Protein AF-A0A966PZ84-F1 (afdb_monomer)

Sequence (331 aa):
MKTFKQFLEERNKVIKKTTDEKVGNDPKGVLHELLVGRHLRGGKHMVRHNDDANRTPKQAHDDNRAKVTPEQYNEINRRAKSAAEDIKKRLGKKQIKDVHWTSKPGDIKKSTGIEASQQQDASDIVIHHGGGRHTGVSLKVSDKSKKVPISNPGLEETTYGAGKHLEAHRKSIHKEFPKIKTMSVAERKDWHRNTTTHNKNKIKDMNNTVLDKMARHLHSALKGKTQKELIDHIRKHVLKAFPTPAQEAGVGNHMRHSTTGTNGKYSHSSIDPSQHYEHILANPEKIRVHVDKAGQGVAFSHNGRVFARHRMKFNSQSDPLSSVKGSGSDT

Nearest PDB structures (foldseek):
  8ke4-assembly1_A-2  TM=3.006E-01  e=2.757E-01  Methanosarcina mazei
  3vqy-assembly1_A-2  TM=2.671E-01  e=1.415E-01  Methanosarcina mazei
  8ris-assembly1_A  TM=2.913E-01  e=4.545E-01  Methanosarcina mazei
  3vqv-assembly1_A  TM=2.888E-01  e=7.922E-01  Methanosarcina mazei
  2zce-assembly1_A-2  TM=2.795E-01  e=1.543E+00  Methanosarcina mazei

Mean predicted aligned error: 7.33 Å

Radius of gyration: 22.15 Å; Cα contacts (8 Å, |Δi|>4): 556; chains: 1; bounding box: 65×56×54 Å

Secondary structure (DSSP, 8-state):
---HHHHHHHHHHHHHHHHHHHS-HHHHHHHHHHHHHHHHTTTPPP-S---TT---HHHHHHHHHHTS-HHHHHHHHHHHHHHHHHHHHHHTT----EEEE--STTHHHHHHSS---TTT---SEEEE-GGG-EEEEEEEEESS-S----B---HHHHHTTTHHHHHHHHHHHHHH-GGGSS--HHHHHHHHHHS-HHHHHHHHHHHHHHHHHHHHHHHHHHHTS-HHHHHHHIIIIII--S--HHHHTTSEEEEEEEEEEETTEEEEEEE-HHHHTHHHHT-GGGEEEEE-TTSSEEEEEETTEEEEEEEEEES-SS-TTPPEEEEEEE-

pLDDT: mean 88.09, std 14.27, range [27.38, 98.5]

Solvent-accessible surface area (backbone atoms only — not comparable to full-atom values): 17771 Å² total; per-residue (Å²): 134,81,51,72,67,56,49,50,54,50,51,50,52,48,50,53,52,51,53,61,68,69,42,62,72,59,48,61,50,54,43,30,55,49,37,22,42,10,46,65,53,77,71,41,67,37,85,44,59,52,47,97,85,67,32,45,48,54,54,50,41,54,56,35,51,74,68,46,55,75,68,56,48,54,52,44,46,55,50,14,42,55,49,28,52,54,51,48,59,73,56,53,88,63,56,76,75,48,45,34,49,27,81,51,86,53,36,50,23,76,69,73,74,45,82,46,50,59,89,56,43,63,31,47,31,38,37,32,34,74,92,82,29,38,37,34,32,24,76,42,79,30,66,83,47,90,66,57,74,68,29,70,31,58,50,70,88,71,30,78,65,31,61,60,51,54,53,52,46,46,53,50,47,36,71,77,42,58,84,52,69,83,48,52,73,67,52,34,28,50,48,55,72,72,48,55,70,67,57,49,49,51,52,51,52,55,51,51,53,45,35,28,53,34,13,52,45,33,39,54,56,52,69,74,43,55,63,69,57,41,49,48,47,42,25,68,42,21,59,53,39,52,67,28,60,45,40,74,69,70,48,31,46,59,32,43,38,36,41,27,44,55,94,90,54,70,49,78,48,74,42,40,44,48,58,70,52,43,90,54,67,75,44,52,90,48,50,47,80,41,66,30,96,83,34,33,12,31,30,34,23,48,81,88,41,69,51,36,33,42,33,53,43,60,78,36,93,50,31,91,74,46,57,65,34,34,32,4,21,58,111

Foldseek 3Di:
DDDPVRVVVVVVVVVVVVLVVVDPCVLLVLLLLQLLQCLLVVNDTAQDDAAPVRHGSVRSNVVSVVSDDPVSSVFSNLLSNVLSVVVPVVCPPFDFPHKHAQRDQCSCCVQLVFHFGCLLAVARMWTDTPPSAIEGEAEAEEAADPKTFPAWDACPVQLVPLVVLLVVLLVVLCVVPVVCPPDDQVRLLVCLVPDDPVVLVVLVVSQLVSLLSSAVSSQVVLVPDDLVVVLVSCCRGAQVQAHHRCVVVVRYFYKYWYWYHTDSPIDIDIDRSNPPCCVQSVCSVQWDWDQPPSSQWIFIDGVNHTFKIKGKDFPDSSRSSGDIIITHITD

Structure (mmCIF, N/CA/C/O backbone):
data_AF-A0A966PZ84-F1
#
_entry.id   AF-A0A966PZ84-F1
#
loop_
_atom_site.group_PDB
_atom_site.id
_atom_site.type_symbol
_atom_site.label_atom_id
_atom_site.label_alt_id
_atom_site.label_comp_id
_atom_site.label_asym_id
_atom_site.label_entity_id
_atom_site.label_seq_id
_atom_site.pdbx_PDB_ins_code
_atom_site.Cartn_x
_atom_site.Cartn_y
_atom_site.Cartn_z
_atom_site.occupancy
_atom_site.B_iso_or_equiv
_atom_site.auth_seq_id
_atom_site.auth_comp_id
_atom_site.auth_asym_id
_atom_site.auth_atom_id
_atom_site.pdbx_PDB_model_num
ATOM 1 N N . MET A 1 1 ? 39.242 -23.306 -7.069 1.00 46.75 1 MET A N 1
ATOM 2 C CA . MET A 1 1 ? 38.115 -24.219 -7.377 1.00 46.75 1 MET A CA 1
ATOM 3 C C . MET A 1 1 ? 37.134 -24.181 -6.212 1.00 46.75 1 MET A C 1
ATOM 5 O O . MET A 1 1 ? 37.586 -24.275 -5.080 1.00 46.75 1 MET A O 1
ATOM 9 N N . LYS A 1 2 ? 35.832 -23.982 -6.455 1.00 50.59 2 LYS A N 1
ATOM 10 C CA . LYS A 1 2 ? 34.811 -24.057 -5.390 1.00 50.59 2 LYS A CA 1
ATOM 11 C C . LYS A 1 2 ? 34.592 -25.521 -5.007 1.00 50.59 2 LYS A C 1
ATOM 13 O O . LYS A 1 2 ? 34.613 -26.379 -5.887 1.00 50.59 2 LYS A O 1
ATOM 18 N N . THR A 1 3 ? 34.373 -25.812 -3.727 1.00 73.56 3 THR A N 1
ATOM 19 C CA . THR A 1 3 ? 34.034 -27.180 -3.306 1.00 73.56 3 THR A CA 1
ATOM 20 C C . THR A 1 3 ? 32.614 -27.536 -3.747 1.00 73.56 3 THR A C 1
ATOM 22 O O . THR A 1 3 ? 31.761 -26.660 -3.900 1.00 73.56 3 THR A O 1
ATOM 25 N N . PHE A 1 4 ? 32.322 -28.826 -3.922 1.00 52.28 4 PHE A N 1
ATOM 26 C CA . PHE A 1 4 ? 30.985 -29.296 -4.307 1.00 52.28 4 PHE A CA 1
ATOM 27 C C . PHE A 1 4 ? 29.887 -28.812 -3.338 1.00 52.28 4 PHE A C 1
ATOM 29 O O . PHE A 1 4 ? 28.802 -28.420 -3.761 1.00 52.28 4 PHE A O 1
ATOM 36 N N . LYS A 1 5 ? 30.196 -28.720 -2.036 1.00 59.09 5 LYS A N 1
ATOM 37 C CA . LYS A 1 5 ? 29.289 -28.169 -1.017 1.00 59.09 5 LYS A CA 1
ATOM 38 C C . LYS A 1 5 ? 29.032 -26.668 -1.208 1.00 59.09 5 LYS A C 1
ATOM 40 O O . LYS A 1 5 ? 27.883 -26.239 -1.157 1.00 59.09 5 LYS A O 1
ATOM 45 N N . GLN A 1 6 ? 30.073 -25.887 -1.508 1.00 58.38 6 GLN A N 1
ATOM 46 C CA . GLN A 1 6 ? 29.937 -24.460 -1.832 1.00 58.38 6 GLN A CA 1
ATOM 47 C C . GLN A 1 6 ? 29.139 -24.245 -3.124 1.00 58.38 6 GLN A C 1
ATOM 49 O O . GLN A 1 6 ? 28.308 -23.342 -3.185 1.00 58.38 6 GLN A O 1
ATOM 54 N N . PHE A 1 7 ? 29.333 -25.105 -4.127 1.00 64.06 7 PHE A N 1
ATOM 55 C CA . PHE A 1 7 ? 28.551 -25.088 -5.362 1.00 64.06 7 PHE A CA 1
ATOM 56 C C . PHE A 1 7 ? 27.063 -25.364 -5.101 1.00 64.06 7 PHE A C 1
ATOM 58 O O . PHE A 1 7 ? 26.209 -24.653 -5.625 1.00 64.06 7 PHE A O 1
ATOM 65 N N . LEU A 1 8 ? 26.732 -26.337 -4.246 1.00 49.59 8 LEU A N 1
ATOM 66 C CA . LEU A 1 8 ? 25.346 -26.633 -3.869 1.00 49.59 8 LEU A CA 1
ATOM 67 C C . LEU A 1 8 ? 24.698 -25.502 -3.058 1.00 49.59 8 LEU A C 1
ATOM 69 O O . LEU A 1 8 ? 23.547 -25.152 -3.317 1.00 49.59 8 LEU A O 1
ATOM 73 N N . GLU A 1 9 ? 25.416 -24.894 -2.113 1.00 59.88 9 GLU A N 1
ATOM 74 C CA . GLU A 1 9 ? 24.911 -23.751 -1.339 1.00 59.88 9 GLU A CA 1
ATOM 75 C C . GLU A 1 9 ? 24.666 -22.520 -2.215 1.00 59.88 9 GLU A C 1
ATOM 77 O O . GLU A 1 9 ? 23.658 -21.825 -2.060 1.00 59.88 9 GLU A O 1
ATOM 82 N N . GLU A 1 10 ? 25.561 -22.259 -3.163 1.00 56.84 10 GLU A N 1
ATOM 83 C CA . GLU A 1 10 ? 25.434 -21.161 -4.110 1.00 56.84 10 GLU A CA 1
ATOM 84 C C . GLU A 1 10 ? 24.310 -21.429 -5.115 1.00 56.84 10 GLU A C 1
ATOM 86 O O . GLU A 1 10 ? 23.476 -20.552 -5.332 1.00 56.84 10 GLU A O 1
ATOM 91 N N . ARG A 1 11 ? 24.187 -22.663 -5.626 1.00 41.56 11 ARG A N 1
ATOM 92 C CA . ARG A 1 11 ? 23.062 -23.089 -6.470 1.00 41.56 11 ARG A CA 1
ATOM 93 C C . ARG A 1 11 ? 21.735 -22.951 -5.732 1.00 41.56 11 ARG A C 1
ATOM 95 O O . ARG A 1 11 ? 20.786 -22.429 -6.302 1.00 41.56 11 ARG A O 1
ATOM 102 N N . ASN A 1 12 ? 21.665 -23.333 -4.459 1.00 43.78 12 ASN A N 1
ATOM 103 C CA . ASN A 1 12 ? 20.455 -23.192 -3.648 1.00 43.78 12 ASN A CA 1
ATOM 104 C C . ASN A 1 12 ? 20.134 -21.723 -3.336 1.00 43.78 12 ASN A C 1
ATOM 106 O O . ASN A 1 12 ? 18.965 -21.341 -3.363 1.00 43.78 12 ASN A O 1
ATOM 110 N N . LYS A 1 13 ? 21.140 -20.868 -3.105 1.00 41.25 13 LYS A N 1
ATOM 111 C CA . LYS A 1 13 ? 20.950 -19.409 -2.986 1.00 41.25 13 LYS A CA 1
ATOM 112 C C . LYS A 1 13 ? 20.464 -18.790 -4.293 1.00 41.25 13 LYS A C 1
ATOM 114 O O . LYS A 1 13 ? 19.570 -17.949 -4.251 1.00 41.25 13 LYS A O 1
ATOM 119 N N . VAL A 1 14 ? 21.018 -19.208 -5.431 1.00 38.47 14 VAL A N 1
ATOM 120 C CA . VAL A 1 14 ? 20.598 -18.760 -6.762 1.00 38.47 14 VAL A CA 1
ATOM 121 C C . VAL A 1 14 ? 19.176 -19.229 -7.038 1.00 38.47 14 VAL A C 1
ATOM 123 O O . VAL A 1 14 ? 18.342 -18.386 -7.330 1.00 38.47 14 VAL A O 1
ATOM 126 N N . ILE A 1 15 ? 18.846 -20.509 -6.842 1.00 35.00 15 ILE A N 1
ATOM 127 C CA . ILE A 1 15 ? 17.482 -21.041 -7.000 1.00 35.00 15 ILE A CA 1
ATOM 128 C C . ILE A 1 15 ? 16.507 -20.266 -6.113 1.00 35.00 15 ILE A C 1
ATOM 130 O O . ILE A 1 15 ? 15.535 -19.738 -6.639 1.00 35.00 15 ILE A O 1
ATOM 134 N N . LYS A 1 16 ? 16.816 -20.089 -4.819 1.00 33.88 16 LYS A N 1
ATOM 135 C CA . LYS A 1 16 ? 15.984 -19.337 -3.865 1.00 33.88 16 LYS A CA 1
ATOM 136 C C . LYS A 1 16 ? 15.756 -17.890 -4.312 1.00 33.88 16 LYS A C 1
ATOM 138 O O . LYS A 1 16 ? 14.615 -17.436 -4.337 1.00 33.88 16 LYS A O 1
ATOM 143 N N . LYS A 1 17 ? 16.815 -17.201 -4.753 1.00 31.95 17 LYS A N 1
ATOM 144 C CA . LYS A 1 17 ? 16.753 -15.838 -5.307 1.00 31.95 17 LYS A CA 1
ATOM 145 C C . LYS A 1 17 ? 15.941 -15.782 -6.608 1.00 31.95 17 LYS A C 1
ATOM 147 O O . LYS A 1 17 ? 15.146 -14.870 -6.783 1.00 31.95 17 LYS A O 1
ATOM 152 N N . THR A 1 18 ? 16.070 -16.789 -7.471 1.00 29.22 18 THR A N 1
ATOM 153 C CA . THR A 1 18 ? 15.356 -16.877 -8.757 1.00 29.22 18 THR A CA 1
ATOM 154 C C . THR A 1 18 ? 13.868 -17.189 -8.561 1.00 29.22 18 THR A C 1
ATOM 156 O O . THR A 1 18 ? 13.031 -16.662 -9.289 1.00 29.22 18 THR A O 1
ATOM 159 N N . THR A 1 19 ? 13.505 -18.005 -7.563 1.00 31.64 19 THR A N 1
ATOM 160 C CA . THR A 1 19 ? 12.105 -18.279 -7.192 1.00 31.64 19 THR A CA 1
ATOM 161 C C . THR A 1 19 ? 11.453 -17.111 -6.455 1.00 31.64 19 THR A C 1
ATOM 163 O O . THR A 1 19 ? 10.289 -16.818 -6.713 1.00 31.64 19 THR A O 1
ATOM 166 N N . ASP A 1 20 ? 12.190 -16.401 -5.593 1.00 34.94 20 ASP A N 1
ATOM 167 C CA . ASP A 1 20 ? 11.689 -15.191 -4.924 1.00 34.94 20 ASP A CA 1
ATOM 168 C C . ASP A 1 20 ? 11.541 -13.999 -5.892 1.00 34.94 20 ASP A C 1
ATOM 170 O O . ASP A 1 20 ? 10.705 -13.133 -5.652 1.00 34.94 20 ASP A O 1
ATOM 174 N N . GLU A 1 21 ? 12.307 -13.956 -6.992 1.00 33.31 21 GLU A N 1
ATOM 175 C CA . GLU A 1 21 ? 12.180 -12.942 -8.055 1.00 33.31 21 GLU A CA 1
ATOM 176 C C . GLU A 1 21 ? 11.109 -13.289 -9.112 1.00 33.31 21 GLU A C 1
ATOM 178 O O . GLU A 1 21 ? 10.549 -12.376 -9.723 1.00 33.31 21 GLU A O 1
ATOM 183 N N . LYS A 1 22 ? 10.799 -14.580 -9.336 1.00 27.38 22 LYS A N 1
ATOM 184 C CA . LYS A 1 22 ? 9.771 -15.025 -10.305 1.00 27.38 22 LYS A CA 1
ATOM 185 C C . LYS A 1 22 ? 8.338 -14.943 -9.774 1.00 27.38 22 LYS A C 1
ATOM 187 O O . LYS A 1 22 ? 7.418 -14.780 -10.571 1.00 27.38 22 LYS A O 1
ATOM 192 N N . VAL A 1 23 ? 8.135 -15.031 -8.461 1.00 34.44 23 VAL A N 1
ATOM 193 C CA . VAL A 1 23 ? 6.815 -14.869 -7.839 1.00 34.44 23 VAL A CA 1
ATOM 194 C C . VAL A 1 23 ? 6.724 -13.436 -7.334 1.00 34.44 23 VAL A C 1
ATOM 196 O O . VAL A 1 23 ? 7.396 -13.070 -6.372 1.00 34.44 23 VAL A O 1
ATOM 199 N N . GLY A 1 24 ? 5.916 -12.601 -7.991 1.00 38.34 24 GLY A N 1
ATOM 200 C CA . GLY A 1 24 ? 5.642 -11.250 -7.497 1.00 38.34 24 GLY A CA 1
ATOM 201 C C . GLY A 1 24 ? 5.136 -11.269 -6.046 1.00 38.34 24 GLY A C 1
ATOM 202 O O . GLY A 1 24 ? 4.691 -12.292 -5.536 1.00 38.34 24 GLY A O 1
ATOM 203 N N . ASN A 1 25 ? 5.156 -10.126 -5.358 1.00 57.09 25 ASN A N 1
ATOM 204 C CA . ASN A 1 25 ? 4.602 -10.025 -3.995 1.00 57.09 25 ASN A CA 1
ATOM 205 C C . ASN A 1 25 ? 3.092 -10.335 -3.918 1.00 57.09 25 ASN A 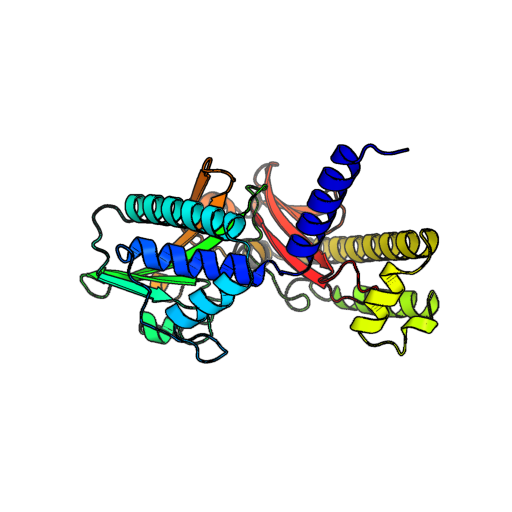C 1
ATOM 207 O O . ASN A 1 25 ? 2.558 -10.507 -2.826 1.00 57.09 25 ASN A O 1
ATOM 211 N N . ASP A 1 26 ? 2.430 -10.407 -5.067 1.00 71.56 26 ASP A N 1
ATOM 212 C CA . ASP A 1 26 ? 0.986 -10.497 -5.227 1.00 71.56 26 ASP A CA 1
ATOM 213 C C . ASP A 1 26 ? 0.400 -11.840 -4.719 1.00 71.56 26 ASP A C 1
ATOM 215 O O . ASP A 1 26 ? -0.376 -11.805 -3.762 1.00 71.56 26 ASP A O 1
ATOM 219 N N . PRO A 1 27 ? 0.880 -13.034 -5.144 1.00 81.62 27 PRO A N 1
ATOM 220 C CA . PRO A 1 27 ? 0.459 -14.306 -4.539 1.00 81.62 27 PRO A CA 1
ATOM 221 C C . PRO A 1 27 ? 0.681 -14.417 -3.027 1.00 81.62 27 PRO A C 1
ATOM 223 O O . PRO A 1 27 ? -0.133 -15.010 -2.320 1.00 81.62 27 PRO A O 1
ATOM 226 N N . LYS A 1 28 ? 1.783 -13.855 -2.506 1.00 88.19 28 LYS A N 1
ATOM 227 C CA . LYS A 1 28 ? 2.094 -13.896 -1.065 1.00 88.19 28 LYS A CA 1
ATOM 228 C C . LYS A 1 28 ? 1.126 -13.018 -0.259 1.00 88.19 28 LYS A C 1
ATOM 230 O O . LYS A 1 28 ? 0.730 -13.418 0.835 1.00 88.19 28 LYS A O 1
ATOM 235 N N . GLY A 1 29 ? 0.752 -11.852 -0.796 1.00 88.50 29 GLY A N 1
ATOM 236 C CA . GLY A 1 29 ? -0.236 -10.945 -0.202 1.00 88.50 29 GLY A CA 1
ATOM 237 C C . GLY A 1 29 ? -1.631 -11.566 -0.159 1.00 88.50 29 GLY A C 1
ATOM 238 O O . GLY A 1 29 ? -2.187 -11.726 0.925 1.00 88.50 29 GLY A O 1
ATOM 239 N N . VAL A 1 30 ? -2.119 -12.048 -1.306 1.00 92.62 30 VAL A N 1
ATOM 240 C CA . VAL A 1 30 ? -3.434 -12.705 -1.414 1.00 92.62 30 VAL A CA 1
ATOM 241 C C . VAL A 1 30 ? -3.528 -13.934 -0.504 1.00 92.62 30 VAL A C 1
ATOM 243 O O . VAL A 1 30 ? -4.516 -14.112 0.209 1.00 92.62 30 VAL A O 1
ATOM 246 N N . LEU A 1 31 ? -2.483 -14.774 -0.446 1.00 95.81 31 LEU A N 1
ATOM 247 C CA . LEU A 1 31 ? -2.456 -15.899 0.498 1.00 95.81 31 LEU A CA 1
ATOM 248 C C . LEU A 1 31 ? -2.574 -15.439 1.950 1.00 95.81 31 LEU A C 1
ATOM 250 O O . LEU A 1 31 ? -3.269 -16.087 2.731 1.00 95.81 31 LEU A O 1
ATOM 254 N N . HIS A 1 32 ? -1.901 -14.350 2.325 1.00 96.00 32 HIS A N 1
ATOM 255 C CA . HIS A 1 32 ? -1.980 -13.822 3.682 1.00 96.00 32 HIS A CA 1
ATOM 256 C C . HIS A 1 32 ? -3.414 -13.406 4.033 1.00 96.00 32 HIS A C 1
ATOM 258 O O . HIS A 1 32 ? -3.914 -13.827 5.074 1.00 96.00 32 HIS A O 1
ATOM 264 N N . GLU A 1 33 ? -4.099 -12.672 3.155 1.00 96.44 33 GLU A N 1
ATOM 265 C CA . GLU A 1 33 ? -5.503 -12.268 3.337 1.00 96.44 33 GLU A CA 1
ATOM 266 C C . GLU A 1 33 ? -6.434 -13.474 3.504 1.00 96.44 33 GLU A C 1
ATOM 268 O O . GLU A 1 33 ? -7.174 -13.580 4.489 1.00 96.44 33 GLU A O 1
ATOM 273 N N . LEU A 1 34 ? -6.338 -14.436 2.581 1.00 97.88 34 LEU A N 1
ATOM 274 C CA . LEU A 1 34 ? -7.164 -15.643 2.576 1.00 97.88 34 LEU A CA 1
ATOM 275 C C . LEU A 1 34 ? -6.943 -16.495 3.831 1.00 97.88 34 LEU A C 1
ATOM 277 O O . LEU A 1 34 ? -7.899 -17.026 4.404 1.00 97.88 34 LEU A O 1
ATOM 281 N N . LEU A 1 35 ? -5.692 -16.618 4.282 1.00 98.44 35 LEU A N 1
ATOM 282 C CA . LEU A 1 35 ? -5.339 -17.379 5.478 1.00 98.44 35 LEU A CA 1
ATOM 283 C C . LEU A 1 35 ? -5.746 -16.653 6.765 1.00 98.44 35 LEU A C 1
ATOM 285 O O . LEU A 1 35 ? -6.215 -17.316 7.689 1.00 98.44 35 LEU A O 1
ATOM 289 N N . VAL A 1 36 ? -5.638 -15.320 6.834 1.00 98.50 36 VAL A N 1
ATOM 290 C CA . VAL A 1 36 ? -6.154 -14.544 7.977 1.00 98.50 36 VAL A CA 1
ATOM 291 C C . VAL A 1 36 ? -7.658 -14.770 8.100 1.00 98.50 36 VAL A C 1
ATOM 293 O O . VAL A 1 36 ? -8.126 -15.183 9.162 1.00 98.50 36 VAL A O 1
ATOM 296 N N . GLY A 1 37 ? -8.407 -14.607 7.004 1.00 98.12 37 GLY A N 1
ATOM 297 C CA . GLY A 1 37 ? -9.843 -14.885 6.982 1.00 98.12 37 GLY A CA 1
ATOM 298 C C . GLY A 1 37 ? -10.173 -16.325 7.390 1.00 98.12 37 GLY A C 1
ATOM 299 O O . GLY A 1 37 ? -11.063 -16.552 8.210 1.00 98.12 37 GLY A O 1
ATOM 300 N N . ARG A 1 38 ? -9.398 -17.309 6.911 1.00 98.19 38 ARG A N 1
ATOM 301 C CA . ARG A 1 38 ? -9.543 -18.723 7.297 1.00 98.19 38 ARG A CA 1
ATOM 302 C C . ARG A 1 38 ? -9.353 -18.950 8.801 1.00 98.19 38 ARG A C 1
ATOM 304 O O . ARG A 1 38 ? -10.151 -19.658 9.415 1.00 98.19 38 ARG A O 1
ATOM 311 N N . HIS A 1 39 ? -8.332 -18.354 9.415 1.00 98.38 39 HIS A N 1
ATOM 312 C CA . HIS A 1 39 ? -8.077 -18.472 10.861 1.00 98.38 39 HIS A CA 1
ATOM 313 C C . HIS A 1 39 ? -9.118 -17.728 11.707 1.00 98.38 39 HIS A C 1
ATOM 315 O O . HIS A 1 39 ? -9.504 -18.194 12.787 1.00 98.38 39 HIS A O 1
ATOM 321 N N . LEU A 1 40 ? -9.636 -16.602 11.210 1.00 97.69 40 LEU A N 1
ATOM 322 C CA . LEU A 1 40 ? -10.764 -15.901 11.826 1.00 97.69 40 LEU A CA 1
ATOM 323 C C . LEU A 1 40 ? -12.039 -16.761 11.815 1.00 97.69 40 LEU A C 1
ATOM 325 O O . LEU A 1 40 ? -12.750 -16.780 12.818 1.00 97.69 40 LEU A O 1
ATOM 329 N N . ARG A 1 41 ? -12.254 -17.563 10.762 1.00 96.06 41 ARG A N 1
ATOM 330 C CA . ARG A 1 41 ? -13.360 -18.535 10.622 1.00 96.06 41 ARG A CA 1
ATOM 331 C C . ARG A 1 41 ? -13.055 -19.938 11.172 1.00 96.06 41 ARG A C 1
ATOM 333 O O . ARG A 1 41 ? -13.613 -20.930 10.702 1.00 96.06 41 ARG A O 1
ATOM 340 N N . GLY A 1 42 ? -12.146 -20.056 12.140 1.00 94.94 42 GLY A N 1
ATOM 341 C CA . GLY A 1 42 ? -11.879 -21.334 12.816 1.00 94.94 42 GLY A CA 1
ATOM 342 C C . GLY A 1 42 ? -11.315 -22.427 11.899 1.00 94.94 42 GLY A C 1
ATOM 343 O O . GLY A 1 42 ? -11.616 -23.601 12.078 1.00 94.94 42 GLY A O 1
ATOM 344 N N . GLY A 1 43 ? -10.533 -22.048 10.886 1.00 95.88 43 GLY A N 1
ATOM 345 C CA . GLY A 1 43 ? -9.882 -22.973 9.956 1.00 95.88 43 GLY A CA 1
ATOM 346 C C . GLY A 1 43 ? -10.659 -23.236 8.662 1.00 95.88 43 GLY A C 1
ATOM 347 O O . GLY A 1 43 ? -10.120 -23.897 7.769 1.00 95.88 43 GLY A O 1
ATOM 348 N N . LYS A 1 44 ? -11.874 -22.693 8.511 1.00 96.75 44 LYS A N 1
ATOM 349 C CA . LYS A 1 44 ? -12.699 -22.819 7.296 1.00 96.75 44 LYS A CA 1
ATOM 350 C C . LYS A 1 44 ? -12.441 -21.661 6.327 1.00 96.75 44 LYS A C 1
ATOM 352 O O . LYS A 1 44 ? -12.383 -20.511 6.745 1.00 96.75 44 LYS A O 1
ATOM 357 N N . HIS A 1 45 ? -12.321 -21.935 5.028 1.00 96.19 45 HIS A N 1
ATOM 358 C CA . HIS A 1 45 ? -12.180 -20.875 4.015 1.00 96.19 45 HIS A CA 1
ATOM 359 C C . HIS A 1 45 ? -13.400 -19.965 3.991 1.00 96.19 45 HIS A C 1
ATOM 361 O O . HIS A 1 45 ? -14.510 -20.464 4.132 1.00 96.19 45 HIS A O 1
ATOM 367 N N . MET A 1 46 ? -13.205 -18.659 3.786 1.00 96.81 46 MET A N 1
ATOM 368 C CA . MET A 1 46 ? -14.294 -17.721 3.482 1.00 96.81 46 MET A CA 1
ATOM 369 C C . MET A 1 46 ? -15.111 -18.228 2.285 1.00 96.81 46 MET A C 1
ATOM 371 O O . MET A 1 46 ? -14.565 -18.873 1.390 1.00 96.81 46 MET A O 1
ATOM 375 N N . VAL A 1 47 ? -16.419 -17.972 2.293 1.00 93.19 47 VAL A N 1
ATOM 376 C CA . VAL A 1 47 ? -17.346 -18.483 1.263 1.00 93.19 47 VAL A CA 1
ATOM 377 C C . VAL A 1 47 ? -17.847 -17.398 0.319 1.00 93.19 47 VAL A C 1
ATOM 379 O O . VAL A 1 47 ? -18.370 -17.714 -0.745 1.00 93.19 47 VAL A O 1
ATOM 382 N N . ARG A 1 48 ? -17.718 -16.126 0.710 1.00 92.62 48 ARG A N 1
ATOM 383 C CA . ARG A 1 48 ? -18.217 -14.996 -0.067 1.00 92.62 48 ARG A CA 1
ATOM 384 C C . ARG A 1 48 ? -17.117 -14.300 -0.848 1.00 92.62 48 ARG A C 1
ATOM 386 O O . ARG A 1 48 ? -15.999 -14.136 -0.362 1.00 92.62 48 ARG A O 1
ATOM 393 N N . HIS A 1 49 ? -17.598 -13.874 -2.011 1.00 92.88 49 HIS A N 1
ATOM 394 C CA . HIS A 1 49 ? -16.994 -13.143 -3.113 1.00 92.88 49 HIS A CA 1
ATOM 395 C C . HIS A 1 49 ? -15.889 -13.896 -3.836 1.00 92.88 49 HIS A C 1
ATOM 397 O O . HIS A 1 49 ? -14.994 -14.489 -3.240 1.00 92.88 49 HIS A O 1
ATOM 403 N N . ASN A 1 50 ? -16.011 -13.889 -5.158 1.00 89.25 50 ASN A N 1
ATOM 404 C CA . ASN A 1 50 ? -15.009 -14.437 -6.050 1.00 89.25 50 ASN A CA 1
ATOM 405 C C . ASN A 1 50 ? -14.028 -13.334 -6.438 1.00 89.25 50 ASN A C 1
ATOM 407 O O . ASN A 1 50 ? -14.436 -12.175 -6.549 1.00 89.25 50 ASN A O 1
ATOM 411 N N . ASP A 1 51 ? -12.791 -13.702 -6.750 1.00 84.94 51 ASP A N 1
ATOM 412 C CA . ASP A 1 51 ? -11.812 -12.757 -7.288 1.00 84.94 51 ASP A CA 1
ATOM 413 C C . ASP A 1 51 ? -12.153 -12.289 -8.717 1.00 84.94 51 ASP A C 1
ATOM 415 O O . ASP A 1 51 ? -13.223 -12.590 -9.269 1.00 84.94 51 ASP A O 1
ATOM 419 N N . ASP A 1 52 ? -11.252 -11.515 -9.323 1.00 79.38 52 ASP A N 1
ATOM 420 C CA . ASP A 1 52 ? -11.401 -11.001 -10.691 1.00 79.38 52 ASP A CA 1
ATOM 421 C C . ASP A 1 52 ? -11.402 -12.105 -11.757 1.00 79.38 52 ASP A C 1
ATOM 423 O O . ASP A 1 52 ? -12.016 -11.947 -12.809 1.00 79.38 52 ASP A O 1
ATOM 427 N N . ALA A 1 53 ? -10.791 -13.258 -11.471 1.00 84.75 53 ALA A N 1
ATOM 428 C CA . ALA A 1 53 ? -10.830 -14.445 -12.325 1.00 84.75 53 ALA A CA 1
ATOM 429 C C . ALA A 1 53 ? -12.037 -15.353 -12.014 1.00 84.75 53 ALA A C 1
ATOM 431 O O . ALA A 1 53 ? -12.075 -16.511 -12.432 1.00 84.75 53 ALA A O 1
ATOM 432 N N . ASN A 1 54 ? -13.021 -14.837 -11.268 1.00 88.62 54 ASN A N 1
ATOM 433 C CA . ASN A 1 54 ? -14.224 -15.539 -10.833 1.00 88.62 54 ASN A CA 1
ATOM 434 C C . ASN A 1 54 ? -13.954 -16.812 -10.003 1.00 88.62 54 ASN A C 1
ATOM 436 O O . ASN A 1 54 ? -14.779 -17.726 -9.962 1.00 88.62 54 ASN A O 1
ATOM 440 N N . ARG A 1 55 ? -12.818 -16.876 -9.303 1.00 91.75 55 ARG A N 1
ATOM 441 C CA . ARG A 1 55 ? -12.469 -17.989 -8.414 1.00 91.75 55 ARG A CA 1
ATOM 442 C C . ARG A 1 55 ? -13.006 -17.735 -7.018 1.00 91.75 55 ARG A C 1
ATOM 444 O O . ARG A 1 55 ? -12.859 -16.642 -6.476 1.00 91.75 55 ARG A O 1
ATOM 451 N N . THR A 1 56 ? -13.561 -18.771 -6.401 1.00 96.00 56 THR A N 1
ATOM 452 C CA . THR A 1 56 ? -13.920 -18.749 -4.976 1.00 96.00 56 THR A CA 1
ATOM 453 C C . THR A 1 56 ? -12.685 -18.500 -4.098 1.00 96.00 56 THR A C 1
ATOM 455 O O . THR A 1 56 ? -11.567 -18.825 -4.516 1.00 96.00 56 THR A O 1
ATOM 458 N N . PRO A 1 57 ? -12.840 -18.042 -2.839 1.00 96.19 57 PRO A N 1
ATOM 459 C CA . PRO A 1 57 ? -11.701 -17.842 -1.936 1.00 96.19 57 PRO A CA 1
ATOM 460 C C . PRO A 1 57 ? -10.848 -19.106 -1.734 1.00 96.19 57 PRO A C 1
ATOM 462 O O . PRO A 1 57 ? -9.634 -19.024 -1.550 1.00 96.19 57 PRO A O 1
ATOM 465 N N . LYS A 1 58 ? -11.459 -20.300 -1.798 1.00 97.38 58 LYS A N 1
ATOM 466 C CA . LYS A 1 58 ? -10.725 -21.573 -1.748 1.00 97.38 58 LYS A CA 1
ATOM 467 C C . LYS A 1 58 ? -9.915 -21.815 -3.025 1.00 97.38 58 LYS A C 1
ATOM 469 O O . LYS A 1 58 ? -8.743 -22.158 -2.935 1.00 97.38 58 LYS A O 1
ATOM 474 N N . GLN A 1 59 ? -10.509 -21.616 -4.200 1.00 96.81 59 GLN A N 1
ATOM 475 C CA . GLN A 1 59 ? -9.798 -21.777 -5.474 1.00 96.81 59 GLN A CA 1
ATOM 476 C C . GLN A 1 59 ? -8.650 -20.769 -5.613 1.00 96.81 59 GLN A C 1
ATOM 478 O O . GLN A 1 59 ? -7.556 -21.150 -6.019 1.00 96.81 59 GLN A O 1
ATOM 483 N N . ALA A 1 60 ? -8.865 -19.508 -5.222 1.00 95.25 60 ALA A N 1
ATOM 484 C CA . ALA A 1 60 ? -7.819 -18.489 -5.207 1.00 95.25 60 ALA A CA 1
ATOM 485 C C . ALA A 1 60 ? -6.686 -18.853 -4.231 1.00 95.25 60 ALA A C 1
ATOM 487 O O . ALA A 1 60 ? -5.510 -18.663 -4.544 1.00 95.25 60 ALA A O 1
ATOM 488 N N . HIS A 1 61 ? -7.018 -19.422 -3.069 1.00 97.25 61 HIS A N 1
ATOM 489 C CA . HIS A 1 61 ? -6.021 -19.942 -2.137 1.00 97.25 61 HIS A CA 1
ATOM 490 C C . HIS A 1 61 ? -5.197 -21.071 -2.767 1.00 97.25 61 HIS A C 1
ATOM 492 O O . HIS A 1 61 ? -3.970 -21.022 -2.723 1.00 97.25 61 HIS A O 1
ATOM 498 N N . ASP A 1 62 ? -5.856 -22.069 -3.354 1.00 97.00 62 ASP A N 1
ATOM 499 C CA . ASP A 1 62 ? -5.196 -23.255 -3.904 1.00 97.00 62 ASP A CA 1
ATOM 500 C C . ASP A 1 62 ? -4.297 -22.894 -5.103 1.00 97.00 62 ASP A C 1
ATOM 502 O O . ASP A 1 62 ? -3.154 -23.350 -5.179 1.00 97.00 62 ASP A O 1
ATOM 506 N N . ASP A 1 63 ? -4.750 -21.985 -5.973 1.00 94.31 63 ASP A N 1
ATOM 507 C CA . ASP A 1 63 ? -3.954 -21.452 -7.087 1.00 94.31 63 ASP A CA 1
ATOM 508 C C . ASP A 1 63 ? -2.711 -20.691 -6.603 1.00 94.31 63 ASP A C 1
ATOM 510 O O . ASP A 1 63 ? -1.598 -20.928 -7.074 1.00 94.31 63 ASP A O 1
ATOM 514 N N . ASN A 1 64 ? -2.856 -19.794 -5.622 1.00 94.00 64 ASN A N 1
ATOM 515 C CA . ASN A 1 64 ? -1.701 -19.059 -5.105 1.00 94.00 64 ASN A CA 1
ATOM 516 C C . ASN A 1 64 ? -0.765 -19.950 -4.276 1.00 94.00 64 ASN A C 1
ATOM 518 O O . ASN A 1 64 ? 0.450 -19.739 -4.291 1.00 94.00 64 ASN A O 1
ATOM 522 N N . ARG A 1 65 ? -1.290 -20.984 -3.604 1.00 94.56 65 ARG A N 1
ATOM 523 C CA . ARG A 1 65 ? -0.495 -21.995 -2.895 1.00 94.56 65 ARG A CA 1
ATOM 524 C C . ARG A 1 65 ? 0.450 -22.730 -3.841 1.00 94.56 65 ARG A C 1
ATOM 526 O O . ARG A 1 65 ? 1.596 -22.963 -3.459 1.00 94.56 65 ARG A O 1
ATOM 533 N N . ALA A 1 66 ? -0.014 -23.072 -5.043 1.00 93.88 66 ALA A N 1
ATOM 534 C CA . ALA A 1 66 ? 0.783 -23.765 -6.055 1.00 93.88 66 ALA A CA 1
ATOM 535 C C . ALA A 1 66 ? 1.961 -22.919 -6.578 1.00 93.88 66 ALA A C 1
ATOM 537 O O . ALA A 1 66 ? 2.937 -23.461 -7.090 1.00 93.88 66 ALA A O 1
ATOM 538 N N . LYS A 1 67 ? 1.899 -21.591 -6.415 1.00 92.31 67 LYS A N 1
ATOM 539 C CA . LYS A 1 67 ? 2.930 -20.644 -6.871 1.00 92.31 67 LYS A CA 1
ATOM 540 C C . LYS A 1 67 ? 4.033 -20.389 -5.844 1.00 92.31 67 LYS A C 1
ATOM 542 O O . LYS A 1 67 ? 4.958 -19.642 -6.143 1.00 92.31 67 LYS A O 1
ATOM 547 N N . VAL A 1 68 ? 3.947 -20.952 -4.639 1.00 90.25 68 VAL A N 1
ATOM 548 C CA . VAL A 1 68 ? 4.922 -20.729 -3.557 1.00 90.25 68 VAL A CA 1
ATOM 549 C C . VAL A 1 68 ? 5.467 -22.049 -3.021 1.00 90.25 68 VAL A C 1
ATOM 551 O O . VAL A 1 68 ? 4.780 -23.071 -3.021 1.00 90.25 68 VAL A O 1
ATOM 554 N N . THR A 1 69 ? 6.698 -22.038 -2.507 1.00 92.88 69 THR A N 1
ATOM 555 C CA . THR A 1 69 ? 7.295 -23.246 -1.920 1.00 92.88 69 THR A CA 1
ATOM 556 C C . THR A 1 69 ? 6.561 -23.666 -0.637 1.00 92.88 69 THR A C 1
ATOM 558 O O . THR A 1 69 ? 5.859 -22.858 -0.009 1.00 92.88 69 THR A O 1
ATOM 561 N N . PRO A 1 70 ? 6.691 -24.930 -0.197 1.00 94.56 70 PRO A N 1
ATOM 562 C CA . PRO A 1 70 ? 6.148 -25.372 1.083 1.00 94.56 70 PRO A CA 1
ATOM 563 C C . PRO A 1 70 ? 6.577 -24.513 2.275 1.00 94.56 70 PRO A C 1
ATOM 565 O O . PRO A 1 70 ? 5.741 -24.138 3.097 1.00 94.56 70 PRO A O 1
ATOM 568 N N . GLU A 1 71 ? 7.846 -24.125 2.323 1.00 92.88 71 GLU A N 1
ATOM 569 C CA . GLU A 1 71 ? 8.428 -23.314 3.392 1.00 92.88 71 GLU A CA 1
ATOM 570 C C . GLU A 1 71 ? 7.849 -21.898 3.387 1.00 92.88 71 GLU A C 1
ATOM 572 O O . GLU A 1 71 ? 7.479 -21.379 4.442 1.00 92.88 71 GLU A O 1
ATOM 577 N N . GLN A 1 72 ? 7.719 -21.287 2.202 1.00 92.06 72 GLN A N 1
ATOM 578 C CA . GLN A 1 72 ? 7.109 -19.964 2.049 1.00 92.06 72 GLN A CA 1
ATOM 579 C C . GLN A 1 72 ? 5.661 -19.968 2.541 1.00 92.06 72 GLN A C 1
ATOM 581 O O . GLN A 1 72 ? 5.271 -19.093 3.310 1.00 92.06 72 GLN A O 1
ATOM 586 N N . TYR A 1 73 ? 4.868 -20.966 2.150 1.00 95.56 73 TYR A N 1
ATOM 587 C CA . TYR A 1 73 ? 3.489 -21.073 2.619 1.00 95.56 73 TYR A CA 1
ATOM 588 C C . TYR A 1 73 ? 3.397 -21.297 4.125 1.00 95.56 73 TYR A C 1
ATOM 590 O O . TYR A 1 73 ? 2.584 -20.651 4.779 1.00 95.56 73 TYR A O 1
ATOM 598 N N . ASN A 1 74 ? 4.231 -22.170 4.695 1.00 95.94 74 ASN A N 1
ATOM 599 C CA . ASN A 1 74 ? 4.240 -22.407 6.138 1.00 95.94 74 ASN A CA 1
ATOM 600 C C . ASN A 1 74 ? 4.564 -21.123 6.914 1.00 95.94 74 ASN A C 1
ATOM 602 O O . ASN A 1 74 ? 3.952 -20.849 7.947 1.00 95.94 74 ASN A O 1
ATOM 606 N N . GLU A 1 75 ? 5.481 -20.300 6.404 1.00 94.12 75 GLU A N 1
ATOM 607 C CA . GLU A 1 75 ? 5.766 -18.978 6.962 1.00 94.12 75 GLU A CA 1
ATOM 608 C C . GLU A 1 75 ? 4.570 -18.021 6.845 1.00 94.12 75 GLU A C 1
ATOM 610 O O . GLU A 1 75 ? 4.179 -17.411 7.842 1.00 94.12 75 GLU A O 1
ATOM 615 N N . ILE A 1 76 ? 3.944 -17.925 5.667 1.00 95.25 76 ILE A N 1
ATOM 616 C CA . ILE A 1 76 ? 2.762 -17.074 5.446 1.00 95.25 76 ILE A CA 1
ATOM 617 C C . ILE A 1 76 ? 1.606 -17.508 6.355 1.00 95.25 76 ILE A C 1
ATOM 619 O O . ILE A 1 76 ? 0.952 -16.664 6.965 1.00 95.25 76 ILE A O 1
ATOM 623 N N . ASN A 1 77 ? 1.380 -18.815 6.494 1.00 97.50 77 ASN A N 1
ATOM 624 C CA . ASN A 1 77 ? 0.321 -19.385 7.316 1.00 97.50 77 ASN A CA 1
ATOM 625 C C . ASN A 1 77 ? 0.540 -19.123 8.811 1.00 97.50 77 ASN A C 1
ATOM 627 O O . ASN A 1 77 ? -0.389 -18.690 9.493 1.00 97.50 77 ASN A O 1
ATOM 631 N N . ARG A 1 78 ? 1.765 -19.310 9.326 1.00 97.19 78 ARG A N 1
ATOM 632 C CA . ARG A 1 78 ? 2.100 -18.952 10.718 1.00 97.19 78 ARG A CA 1
ATOM 633 C C . ARG A 1 78 ? 1.865 -17.468 10.983 1.00 97.19 78 ARG A C 1
ATOM 635 O O . ARG A 1 78 ? 1.263 -17.114 11.995 1.00 97.19 78 ARG A O 1
ATOM 642 N N . ARG A 1 79 ? 2.279 -16.607 10.052 1.00 96.75 79 ARG A N 1
ATOM 643 C CA . ARG A 1 79 ? 2.053 -15.162 10.147 1.00 96.75 79 ARG A CA 1
ATOM 644 C C . ARG A 1 79 ? 0.573 -14.799 10.125 1.00 96.75 79 ARG A C 1
ATOM 646 O O . ARG A 1 79 ? 0.137 -13.993 10.939 1.00 96.75 79 ARG A O 1
ATOM 653 N N . ALA A 1 80 ? -0.191 -15.388 9.210 1.00 98.00 80 ALA A N 1
ATOM 654 C CA . ALA A 1 80 ? -1.629 -15.174 9.095 1.00 98.00 80 ALA A CA 1
ATOM 655 C C . ALA A 1 80 ? -2.375 -15.625 10.357 1.00 98.00 80 ALA A C 1
ATOM 657 O O . ALA A 1 80 ? -3.273 -14.925 10.819 1.00 98.00 80 ALA A O 1
ATOM 658 N N . LYS A 1 81 ? -1.962 -16.747 10.960 1.00 98.31 81 LYS A N 1
ATOM 659 C CA . LYS A 1 81 ? -2.491 -17.209 12.248 1.00 98.31 81 LYS A CA 1
ATOM 660 C C . LYS A 1 81 ? -2.234 -16.184 13.357 1.00 98.31 81 LYS A C 1
ATOM 662 O O . LYS A 1 81 ? -3.182 -15.761 14.009 1.00 98.31 81 LYS A O 1
ATOM 667 N N . SER A 1 82 ? -0.989 -15.726 13.499 1.00 97.88 82 SER A N 1
ATOM 668 C CA . SER A 1 82 ? -0.608 -14.696 14.481 1.00 97.88 82 SER A CA 1
ATOM 669 C C . SER A 1 82 ? -1.398 -13.396 14.289 1.00 97.88 82 SER A C 1
ATOM 671 O O . SER A 1 82 ? -1.889 -12.811 15.249 1.00 97.88 82 SER A O 1
ATOM 673 N N . ALA A 1 83 ? -1.570 -12.954 13.038 1.00 98.06 83 ALA A N 1
ATOM 674 C CA . ALA A 1 83 ? -2.362 -11.771 12.715 1.00 98.06 83 ALA A CA 1
ATOM 675 C C . ALA A 1 83 ? -3.842 -11.950 13.092 1.00 98.06 83 ALA A C 1
ATOM 677 O O . ALA A 1 83 ? -4.420 -11.075 13.730 1.00 98.06 83 ALA A O 1
ATOM 678 N N . ALA A 1 84 ? -4.447 -13.095 12.758 1.00 98.31 84 ALA A N 1
ATOM 679 C CA . ALA A 1 84 ? -5.831 -13.399 13.114 1.00 98.31 84 ALA A CA 1
ATOM 680 C C . ALA A 1 84 ? -6.051 -13.454 14.637 1.00 98.31 84 ALA A C 1
ATOM 682 O O . ALA A 1 84 ? -7.094 -13.011 15.118 1.00 98.31 84 ALA A O 1
ATOM 683 N N . GLU A 1 85 ? -5.087 -13.971 15.402 1.00 97.62 85 GLU A N 1
ATOM 684 C CA . GLU A 1 85 ? -5.124 -13.984 16.871 1.00 97.62 85 GLU A CA 1
ATOM 685 C C . GLU A 1 85 ? -5.068 -12.563 17.457 1.00 97.62 85 GLU A C 1
ATOM 687 O O . GLU A 1 85 ? -5.894 -12.224 18.309 1.00 97.62 85 GLU A O 1
ATOM 692 N N . ASP A 1 86 ? -4.173 -11.703 16.958 1.00 97.94 86 ASP A N 1
ATOM 693 C CA . ASP A 1 86 ? -4.103 -10.295 17.378 1.00 97.94 86 ASP A CA 1
ATOM 694 C C . ASP A 1 86 ? -5.378 -9.516 17.005 1.00 97.94 86 ASP A C 1
ATOM 696 O O . ASP A 1 86 ? -5.921 -8.781 17.833 1.00 97.94 86 ASP A O 1
ATOM 700 N N . ILE A 1 87 ? -5.927 -9.738 15.804 1.00 97.94 87 ILE A N 1
ATOM 701 C CA . ILE A 1 87 ? -7.209 -9.153 15.380 1.00 97.94 87 ILE A CA 1
ATOM 702 C C . ILE A 1 87 ? -8.336 -9.593 16.321 1.00 97.94 87 ILE A C 1
ATOM 704 O O . ILE A 1 87 ? -9.070 -8.742 16.823 1.00 97.94 87 ILE A O 1
ATOM 708 N N . LYS A 1 88 ? -8.462 -10.895 16.626 1.00 96.31 88 LYS A N 1
ATOM 709 C CA . LYS A 1 88 ? -9.470 -11.399 17.581 1.00 96.31 88 LYS A CA 1
ATOM 710 C C . LYS A 1 88 ? -9.333 -10.730 18.945 1.00 96.31 88 LYS A C 1
ATOM 712 O O . LYS A 1 88 ? -10.333 -10.272 19.493 1.00 96.31 88 LYS A O 1
ATOM 717 N N . LYS A 1 89 ? -8.106 -10.613 19.465 1.00 95.94 89 LYS A N 1
ATOM 718 C CA . LYS A 1 89 ? -7.841 -9.940 20.743 1.00 95.94 89 LYS A CA 1
ATOM 719 C C . LYS A 1 89 ? -8.335 -8.490 20.731 1.00 95.94 89 LYS A C 1
ATOM 721 O O . LYS A 1 89 ? -8.952 -8.051 21.697 1.00 95.94 89 LYS A O 1
ATOM 726 N N . ARG A 1 90 ? -8.114 -7.761 19.633 1.00 94.25 90 ARG A N 1
ATOM 727 C CA . ARG A 1 90 ? -8.544 -6.359 19.465 1.00 94.25 90 ARG A CA 1
ATOM 728 C C . ARG A 1 90 ? -10.047 -6.193 19.281 1.00 94.25 90 ARG A C 1
ATOM 730 O O . ARG A 1 90 ? -10.605 -5.194 19.721 1.00 94.25 90 ARG A O 1
ATOM 737 N N . LEU A 1 91 ? -10.708 -7.164 18.659 1.00 92.56 91 LEU A N 1
ATOM 738 C CA . LEU A 1 91 ? -12.170 -7.202 18.578 1.00 92.56 91 LEU A CA 1
ATOM 739 C C . LEU A 1 91 ? -12.820 -7.454 19.951 1.00 92.56 91 LEU A C 1
ATOM 741 O O . LEU A 1 91 ? -14.006 -7.163 20.131 1.00 92.56 91 LEU A O 1
ATOM 745 N N . GLY A 1 92 ? -12.053 -7.956 20.923 1.00 89.75 92 GLY A N 1
ATOM 746 C CA . GLY A 1 92 ? -12.504 -8.201 22.286 1.00 89.75 92 GLY A CA 1
ATOM 747 C C . GLY A 1 92 ? -13.585 -9.278 22.333 1.00 89.75 92 GLY A C 1
ATOM 748 O O . GLY A 1 92 ? -13.446 -10.345 21.742 1.00 89.75 92 GLY A O 1
ATOM 749 N N . LYS A 1 93 ? -14.692 -8.995 23.029 1.00 83.69 93 LYS A N 1
ATOM 750 C CA . LYS A 1 93 ? -15.816 -9.935 23.194 1.00 83.69 93 LYS A CA 1
ATOM 751 C C . LYS A 1 93 ? -16.750 -10.018 21.975 1.00 83.69 93 LYS A C 1
ATOM 753 O O . LYS A 1 93 ? -17.740 -10.745 22.022 1.00 83.69 93 LYS A O 1
ATOM 758 N N . LYS A 1 94 ? -16.491 -9.270 20.892 1.00 84.94 94 LYS A N 1
ATOM 759 C CA . LYS A 1 94 ? -17.352 -9.284 19.698 1.00 84.94 94 LYS A CA 1
ATOM 760 C C . LYS A 1 94 ? -17.311 -10.664 19.042 1.00 84.94 94 LYS A C 1
ATOM 762 O O . LYS A 1 94 ? -16.270 -11.097 18.553 1.00 84.94 94 LYS A O 1
ATOM 767 N N . GLN A 1 95 ? -18.461 -11.332 18.974 1.00 87.81 95 GLN A N 1
ATOM 768 C CA . GLN A 1 95 ? -18.569 -12.604 18.267 1.00 87.81 95 GLN A CA 1
ATOM 769 C C . GLN A 1 95 ? -18.353 -12.390 16.764 1.00 87.81 95 GLN A C 1
ATOM 771 O O . GLN A 1 95 ? -18.994 -11.534 16.151 1.00 87.81 95 GLN A O 1
ATOM 776 N N . ILE A 1 96 ? -17.463 -13.184 16.171 1.00 94.25 96 ILE A N 1
ATOM 777 C CA . ILE A 1 96 ? -17.297 -13.273 14.719 1.00 94.25 96 ILE A CA 1
ATOM 778 C C . ILE A 1 96 ? -18.367 -14.235 14.197 1.00 94.25 96 ILE A C 1
ATOM 780 O O . ILE A 1 96 ? -18.358 -15.414 14.550 1.00 94.25 96 ILE A O 1
ATOM 784 N N . LYS A 1 97 ? -19.306 -13.725 13.398 1.00 94.38 97 LYS A N 1
ATOM 785 C CA . LYS A 1 97 ? -20.356 -14.518 12.741 1.00 94.38 97 LYS A CA 1
ATOM 786 C C . LYS A 1 97 ? -19.892 -15.040 11.390 1.00 94.38 97 LYS A C 1
ATOM 788 O O . LYS A 1 97 ? -20.079 -16.215 11.094 1.00 94.38 97 LYS A O 1
ATOM 793 N N . ASP A 1 98 ? -19.267 -14.174 10.601 1.00 95.94 98 ASP A N 1
ATOM 794 C CA . ASP A 1 98 ? -18.690 -14.542 9.315 1.00 95.94 98 ASP A CA 1
ATOM 795 C C . ASP A 1 98 ? -17.517 -13.624 8.953 1.00 95.94 98 ASP A C 1
ATOM 797 O O . ASP A 1 98 ? -17.275 -12.611 9.614 1.00 95.94 98 ASP A O 1
ATOM 801 N N . VAL A 1 99 ? -16.779 -13.991 7.909 1.00 97.56 99 VAL A N 1
ATOM 802 C CA . VAL A 1 99 ? -15.731 -13.161 7.312 1.00 97.56 99 VAL A CA 1
ATOM 803 C C . VAL A 1 99 ? -15.840 -13.262 5.797 1.00 97.56 99 VAL A C 1
ATOM 805 O O . VAL A 1 99 ? -15.882 -14.367 5.247 1.00 97.56 99 VAL A O 1
ATOM 808 N N . HIS A 1 100 ? -15.880 -12.114 5.133 1.00 96.94 100 HIS A N 1
ATOM 809 C CA . HIS A 1 100 ? -15.895 -12.002 3.680 1.00 96.94 100 HIS A CA 1
ATOM 810 C C . HIS A 1 100 ? -14.539 -11.507 3.178 1.00 96.94 100 HIS A C 1
ATOM 812 O O . HIS A 1 100 ? -13.911 -10.667 3.823 1.00 96.94 100 HIS A O 1
ATOM 818 N N . TRP A 1 101 ? -14.108 -12.014 2.023 1.00 96.19 101 TRP A N 1
ATOM 819 C CA . TRP A 1 101 ? -12.941 -11.501 1.311 1.00 96.19 101 TRP A CA 1
ATOM 820 C C . TRP A 1 101 ? -13.389 -10.395 0.361 1.00 96.19 101 TRP A C 1
ATOM 822 O O . TRP A 1 101 ? -14.358 -10.591 -0.366 1.00 96.19 101 TRP A O 1
ATOM 832 N N . THR A 1 102 ? -12.734 -9.239 0.375 1.00 91.56 102 THR A N 1
ATOM 833 C CA . THR A 1 102 ? -13.167 -8.057 -0.386 1.00 91.56 102 THR A CA 1
ATOM 834 C C . THR A 1 102 ? -12.109 -7.633 -1.394 1.00 91.56 102 THR A C 1
ATOM 836 O O . THR A 1 102 ? -11.568 -6.533 -1.352 1.00 91.56 102 THR A O 1
ATOM 839 N N . SER A 1 103 ? -11.820 -8.553 -2.313 1.00 77.44 103 SER A N 1
ATOM 840 C CA . SER A 1 103 ? -10.729 -8.448 -3.287 1.00 77.44 103 SER A CA 1
ATOM 841 C C . SER A 1 103 ? -10.963 -7.442 -4.414 1.00 77.44 103 SER A C 1
ATOM 843 O O . SER A 1 103 ? -9.993 -6.902 -4.945 1.00 77.44 103 SER A O 1
ATOM 845 N N . LYS A 1 104 ? -12.223 -7.159 -4.781 1.00 82.62 104 LYS A N 1
ATOM 846 C CA . LYS A 1 104 ? -12.537 -6.357 -5.975 1.00 82.62 104 LYS A CA 1
ATOM 847 C C . LYS A 1 104 ? -13.601 -5.280 -5.747 1.00 82.62 104 LYS A C 1
ATOM 849 O O . LYS A 1 104 ? -14.327 -5.314 -4.744 1.00 82.62 104 LYS A O 1
ATOM 854 N N . PRO A 1 105 ? -13.725 -4.302 -6.668 1.00 80.75 105 PRO A N 1
ATOM 855 C CA . PRO A 1 105 ? -14.764 -3.282 -6.594 1.00 80.75 105 PR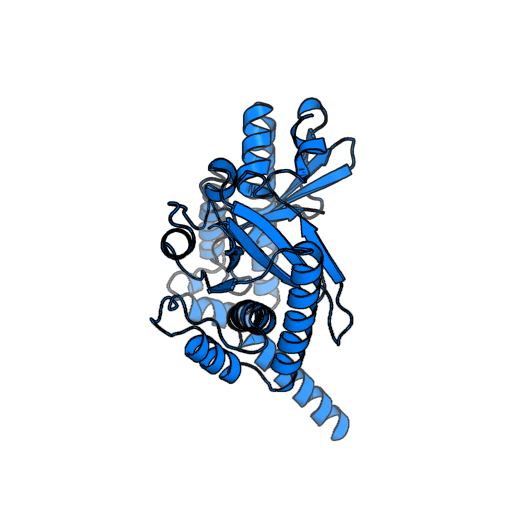O A CA 1
ATOM 856 C C . PRO A 1 105 ? -16.169 -3.882 -6.434 1.00 80.75 105 PRO A C 1
ATOM 858 O O . PRO A 1 105 ? -16.543 -4.842 -7.107 1.00 80.75 105 PRO A O 1
ATOM 861 N N . GLY A 1 106 ? -16.955 -3.306 -5.523 1.00 86.12 106 GLY A N 1
ATOM 862 C CA . GLY A 1 106 ? -18.314 -3.753 -5.207 1.00 86.12 106 GLY A CA 1
ATOM 863 C C . GLY A 1 106 ? -18.417 -4.843 -4.133 1.00 86.12 106 GLY A C 1
ATOM 864 O O . GLY A 1 106 ? -19.501 -5.021 -3.575 1.00 86.12 106 GLY A O 1
ATOM 865 N N . ASP A 1 107 ? -17.331 -5.535 -3.768 1.00 90.62 107 ASP A N 1
ATOM 866 C CA . ASP A 1 107 ? -17.371 -6.549 -2.699 1.00 90.62 107 ASP A CA 1
ATOM 867 C C . ASP A 1 107 ? -17.673 -5.938 -1.323 1.00 90.62 107 ASP A C 1
ATOM 869 O O . ASP A 1 107 ? -18.345 -6.570 -0.501 1.00 90.62 107 ASP A O 1
ATOM 873 N N . ILE A 1 108 ? -17.228 -4.697 -1.080 1.00 91.56 108 ILE A N 1
ATOM 874 C CA . ILE A 1 108 ? -17.565 -3.954 0.142 1.00 91.56 108 ILE A CA 1
ATOM 875 C C . ILE A 1 108 ? -19.078 -3.767 0.221 1.00 91.56 108 ILE A C 1
ATOM 877 O O . ILE A 1 108 ? -19.671 -4.248 1.178 1.00 91.56 108 ILE A O 1
ATOM 881 N N . LYS A 1 109 ? -19.725 -3.219 -0.818 1.00 94.12 109 LYS A N 1
ATOM 882 C CA . LYS A 1 109 ? -21.191 -3.076 -0.874 1.00 94.12 109 LYS A CA 1
ATOM 883 C C . LYS A 1 109 ? -21.915 -4.402 -0.667 1.00 94.12 109 LYS A C 1
ATOM 885 O O . LYS A 1 109 ? -22.856 -4.471 0.115 1.00 94.12 109 LYS A O 1
ATOM 890 N N . LYS A 1 110 ? -21.474 -5.474 -1.331 1.00 92.88 110 LYS A N 1
ATOM 891 C CA . LYS A 1 110 ? -22.079 -6.808 -1.168 1.00 92.88 110 LYS A CA 1
ATOM 892 C C . LYS A 1 110 ? -21.910 -7.370 0.244 1.00 92.88 110 LYS A C 1
ATOM 894 O O . LYS A 1 110 ? -22.700 -8.215 0.653 1.00 92.88 110 LYS A O 1
ATOM 899 N N . SER A 1 111 ? -20.868 -6.954 0.959 1.00 92.62 111 SER A N 1
ATOM 900 C CA . SER A 1 111 ? -20.627 -7.364 2.341 1.00 92.62 111 SER A CA 1
ATOM 901 C C . SER A 1 111 ? -21.404 -6.495 3.319 1.00 92.62 111 SER A C 1
ATOM 903 O O . SER A 1 111 ? -22.121 -7.015 4.158 1.00 92.62 111 SER A O 1
ATOM 905 N N . THR A 1 112 ? -21.290 -5.177 3.219 1.00 92.06 112 THR A N 1
ATOM 906 C CA . THR A 1 112 ? -21.750 -4.234 4.245 1.00 92.06 112 THR A CA 1
ATOM 907 C C . THR A 1 112 ? -23.128 -3.643 3.962 1.00 92.06 112 THR A C 1
ATOM 909 O O . THR A 1 112 ? -23.734 -3.082 4.868 1.00 92.06 112 THR A O 1
ATOM 912 N N . GLY A 1 113 ? -23.613 -3.733 2.720 1.00 92.69 113 GLY A N 1
ATOM 913 C CA . GLY A 1 113 ? -24.781 -2.997 2.230 1.00 92.69 113 GLY A CA 1
ATOM 914 C C . GLY A 1 113 ? -24.504 -1.519 1.922 1.00 92.69 113 GLY A C 1
ATOM 915 O O . GLY A 1 113 ? -25.395 -0.834 1.430 1.00 92.69 113 GLY A O 1
ATOM 916 N N . ILE A 1 114 ? -23.286 -1.027 2.177 1.00 92.94 114 ILE A N 1
ATOM 917 C CA . ILE A 1 114 ? -22.906 0.381 2.019 1.00 92.94 114 ILE A CA 1
ATOM 918 C C . ILE A 1 114 ? -22.065 0.553 0.755 1.00 92.94 114 ILE A C 1
ATOM 920 O O . ILE A 1 114 ? -21.074 -0.150 0.554 1.00 92.94 114 ILE A O 1
ATOM 924 N N . GLU A 1 115 ? -22.451 1.502 -0.097 1.00 93.31 115 GLU A N 1
ATOM 925 C CA . GLU A 1 115 ? -21.673 1.855 -1.284 1.00 93.31 115 GLU A CA 1
ATOM 926 C C . GLU A 1 115 ? -20.313 2.429 -0.867 1.00 93.31 115 GLU A C 1
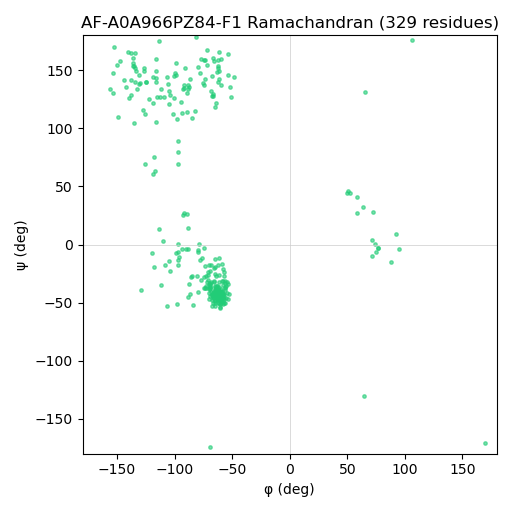ATOM 928 O O . GLU A 1 115 ? -20.233 3.421 -0.143 1.00 93.31 115 GLU A O 1
ATOM 933 N N . ALA A 1 116 ? -19.235 1.793 -1.320 1.00 89.69 116 ALA A N 1
ATOM 934 C CA . ALA A 1 116 ? -17.878 2.249 -1.065 1.00 89.69 116 ALA A CA 1
ATOM 935 C C . ALA A 1 116 ? -16.945 1.759 -2.173 1.00 89.69 116 ALA A C 1
ATOM 937 O O . ALA A 1 116 ? -16.905 0.569 -2.504 1.00 89.69 116 ALA A O 1
ATOM 938 N N . SER A 1 117 ? -16.155 2.678 -2.722 1.00 85.50 117 SER A N 1
ATOM 939 C CA . SER A 1 117 ? -15.023 2.320 -3.576 1.00 85.50 117 SER A CA 1
ATOM 940 C C . SER A 1 117 ? -13.858 1.778 -2.742 1.00 85.50 117 SER A C 1
ATOM 942 O O . SER A 1 117 ? -13.709 2.125 -1.570 1.00 85.50 117 SER A O 1
ATOM 944 N N . GLN A 1 118 ? -12.944 1.026 -3.365 1.00 77.31 118 GLN A N 1
ATOM 945 C CA . GLN A 1 118 ? -11.705 0.586 -2.701 1.00 77.31 118 GLN A CA 1
ATOM 946 C C . GLN A 1 118 ? -10.794 1.751 -2.267 1.00 77.31 118 GLN A C 1
ATOM 948 O O . GLN A 1 118 ? -9.901 1.586 -1.438 1.00 77.31 118 GLN A O 1
ATOM 953 N N . GLN A 1 119 ? -10.993 2.952 -2.824 1.00 81.19 119 GLN A N 1
ATOM 954 C CA . GLN A 1 119 ? -10.265 4.137 -2.377 1.00 81.19 119 GLN A CA 1
ATOM 955 C C . GLN A 1 119 ? -10.804 4.708 -1.064 1.00 81.19 119 GLN A C 1
ATOM 957 O O . GLN A 1 119 ? -10.012 5.312 -0.331 1.00 81.19 119 GLN A O 1
ATOM 962 N N . GLN A 1 120 ? -12.109 4.545 -0.818 1.00 86.94 120 GLN A N 1
ATOM 963 C CA . GLN A 1 120 ? -12.828 4.983 0.382 1.00 86.94 120 GLN A CA 1
ATOM 964 C C . GLN A 1 120 ? -12.783 3.926 1.490 1.00 86.94 120 GLN A C 1
ATOM 966 O O . GLN A 1 120 ? -12.714 4.280 2.661 1.00 86.94 120 GLN A O 1
ATOM 971 N N . ASP A 1 121 ? -12.784 2.643 1.124 1.00 89.94 121 ASP A N 1
ATOM 972 C CA . ASP A 1 121 ? -12.622 1.519 2.042 1.00 89.94 121 ASP A CA 1
ATOM 973 C C . ASP A 1 121 ? -11.636 0.501 1.453 1.00 89.94 121 ASP A C 1
ATOM 975 O O . ASP A 1 121 ? -11.955 -0.249 0.533 1.00 89.94 121 ASP A O 1
ATOM 979 N N . ALA A 1 122 ? -10.417 0.490 1.991 1.00 88.69 122 ALA A N 1
ATOM 980 C CA . ALA A 1 122 ? -9.331 -0.383 1.548 1.00 88.69 122 ALA A CA 1
ATOM 981 C C . ALA A 1 122 ? -9.286 -1.711 2.327 1.00 88.69 122 ALA A C 1
ATOM 983 O O . ALA A 1 122 ? -8.201 -2.259 2.554 1.00 88.69 122 ALA A O 1
ATOM 984 N N . SER A 1 123 ? -10.431 -2.171 2.836 1.00 93.50 123 SER A N 1
ATOM 985 C CA . SER A 1 123 ? -10.524 -3.449 3.538 1.00 93.50 123 SER A CA 1
ATOM 986 C C . SER A 1 123 ? -10.259 -4.605 2.580 1.00 93.50 123 SER A C 1
ATOM 988 O O . SER A 1 123 ? -10.910 -4.725 1.545 1.00 93.50 123 SER A O 1
ATOM 990 N N . ASP A 1 124 ? -9.333 -5.479 2.964 1.00 94.88 124 ASP A N 1
ATOM 991 C CA . ASP A 1 124 ? -9.046 -6.726 2.251 1.00 94.88 124 ASP A CA 1
ATOM 992 C C . ASP A 1 124 ? -9.997 -7.840 2.730 1.00 94.88 124 ASP A C 1
ATOM 994 O O . ASP A 1 124 ? -10.344 -8.756 1.985 1.00 94.88 124 ASP A O 1
ATOM 998 N N . ILE A 1 125 ? -10.467 -7.741 3.981 1.00 97.50 125 ILE A N 1
ATOM 999 C CA . ILE A 1 125 ? -11.533 -8.581 4.536 1.00 97.50 125 ILE A CA 1
ATOM 1000 C C . ILE A 1 125 ? -12.542 -7.747 5.331 1.00 97.50 125 ILE A C 1
ATOM 1002 O O . ILE A 1 125 ? -12.197 -6.730 5.939 1.00 97.50 125 ILE A O 1
ATOM 1006 N N . VAL A 1 126 ? -13.777 -8.237 5.411 1.00 97.44 126 VAL A N 1
ATOM 1007 C CA . VAL A 1 126 ? -14.835 -7.684 6.268 1.00 97.44 126 VAL A CA 1
ATOM 1008 C C . VAL A 1 126 ? -15.280 -8.745 7.267 1.00 97.44 126 VAL A C 1
ATOM 1010 O O . VAL A 1 126 ? -15.713 -9.835 6.895 1.00 97.44 126 VAL A O 1
ATOM 1013 N N . ILE A 1 127 ? -15.170 -8.427 8.555 1.00 97.62 127 ILE A N 1
ATOM 1014 C CA . ILE A 1 127 ? -15.572 -9.294 9.664 1.00 97.62 127 ILE A CA 1
ATOM 1015 C C . ILE A 1 127 ? -16.990 -8.919 10.080 1.00 97.62 127 ILE A C 1
ATOM 1017 O O . ILE A 1 127 ? -17.245 -7.780 10.465 1.00 97.62 127 ILE A O 1
ATOM 1021 N N . HIS A 1 128 ? -17.899 -9.885 10.048 1.00 95.94 128 HIS A N 1
ATOM 1022 C CA . HIS A 1 128 ? -19.289 -9.709 10.445 1.00 95.94 128 HIS A CA 1
ATOM 1023 C C . HIS A 1 128 ? -19.494 -10.061 11.916 1.00 95.94 128 HIS A C 1
ATOM 1025 O O . HIS A 1 128 ? -19.050 -11.110 12.392 1.00 95.94 128 HIS A O 1
ATOM 1031 N N . HIS A 1 129 ? -20.213 -9.197 12.626 1.00 93.56 129 HIS A N 1
ATOM 1032 C CA . HIS A 1 129 ? -20.604 -9.373 14.020 1.00 93.56 129 HIS A CA 1
ATOM 1033 C C . HIS A 1 129 ? -22.123 -9.544 14.150 1.00 93.56 129 HIS A C 1
ATOM 1035 O O . HIS A 1 129 ? -22.871 -9.440 13.178 1.00 93.56 129 HIS A O 1
ATOM 1041 N N . GLY A 1 130 ? -22.596 -9.812 15.369 1.00 86.75 130 GLY A N 1
ATOM 1042 C CA . GLY A 1 130 ? -24.030 -9.764 15.670 1.00 86.75 130 GLY A CA 1
ATOM 1043 C C . GLY A 1 130 ? -24.622 -8.362 15.465 1.00 86.75 130 GLY A C 1
ATOM 1044 O O . GLY A 1 130 ? -23.921 -7.359 15.605 1.00 86.75 130 GLY A O 1
ATOM 1045 N N . GLY A 1 131 ? -25.917 -8.299 15.140 1.00 82.94 131 GLY A N 1
ATOM 1046 C CA . GLY A 1 131 ? -26.657 -7.036 15.006 1.00 82.94 131 GLY A CA 1
ATOM 1047 C C . GLY A 1 131 ? -26.305 -6.211 13.763 1.00 82.94 131 GLY A C 1
ATOM 1048 O O . GLY A 1 131 ? -26.368 -4.990 13.817 1.00 82.94 131 GLY A O 1
ATOM 1049 N N . GLY A 1 132 ? -25.865 -6.848 12.671 1.00 83.62 132 GLY A N 1
ATOM 1050 C CA . GLY A 1 132 ? -25.564 -6.168 11.399 1.00 83.62 132 GLY A CA 1
ATOM 1051 C C . GLY A 1 132 ? -24.267 -5.348 11.387 1.00 83.62 132 GLY A C 1
ATOM 1052 O O . GLY A 1 132 ? -23.913 -4.764 10.364 1.00 83.62 132 GLY A O 1
ATOM 1053 N N . ARG A 1 133 ? -23.522 -5.324 12.498 1.00 91.31 133 ARG A N 1
ATOM 1054 C CA . ARG A 1 133 ? -22.261 -4.584 12.598 1.00 91.31 133 ARG A CA 1
ATOM 1055 C C . ARG A 1 133 ? -21.124 -5.326 11.915 1.00 91.31 133 ARG A C 1
ATOM 1057 O O . ARG A 1 133 ? -21.040 -6.553 11.981 1.00 91.31 133 ARG A O 1
ATOM 1064 N N . HIS A 1 134 ? -20.186 -4.576 11.356 1.00 94.31 134 HIS A N 1
ATOM 1065 C CA . HIS A 1 134 ? -19.001 -5.145 10.725 1.00 94.31 134 HIS A CA 1
ATOM 1066 C C . HIS A 1 134 ? -17.721 -4.392 11.096 1.00 94.31 134 HIS A C 1
ATOM 1068 O O . HIS A 1 134 ? -17.747 -3.256 11.572 1.00 94.31 134 HIS A O 1
ATOM 1074 N N . THR A 1 135 ? -16.587 -5.058 10.906 1.00 96.75 135 THR A N 1
ATOM 1075 C CA . THR A 1 135 ? -15.259 -4.455 10.993 1.00 96.75 135 THR A CA 1
ATOM 1076 C C . THR A 1 135 ? -14.513 -4.738 9.698 1.00 96.75 135 THR A C 1
ATOM 1078 O O . THR A 1 135 ? -14.186 -5.891 9.414 1.00 96.75 135 THR A O 1
ATOM 1081 N N . GLY A 1 136 ? -14.254 -3.694 8.917 1.00 96.75 136 GLY A N 1
ATOM 1082 C CA . GLY A 1 136 ? -13.359 -3.764 7.769 1.00 96.75 136 GLY A CA 1
ATOM 1083 C C . GLY A 1 136 ? -11.903 -3.817 8.229 1.00 96.75 136 GLY A C 1
ATOM 1084 O O . GLY A 1 136 ? -11.520 -3.111 9.167 1.00 96.75 136 GLY A O 1
ATOM 1085 N N . VAL A 1 137 ? -11.091 -4.670 7.607 1.00 97.38 137 VAL A N 1
ATOM 1086 C CA . VAL A 1 137 ? -9.672 -4.828 7.943 1.00 97.38 137 VAL A CA 1
ATOM 1087 C C . VAL A 1 137 ? -8.825 -4.676 6.687 1.00 97.38 137 VAL A C 1
ATOM 1089 O O . VAL A 1 137 ? -8.886 -5.516 5.791 1.00 97.38 137 VAL A O 1
ATOM 1092 N N . SER A 1 138 ? -7.991 -3.636 6.644 1.00 94.31 138 SER A N 1
ATOM 1093 C CA . SER A 1 138 ? -6.906 -3.534 5.663 1.00 94.31 138 SER A CA 1
ATOM 1094 C C . SER A 1 138 ? -5.655 -4.200 6.231 1.00 94.31 138 SER A C 1
ATOM 1096 O O . SER A 1 138 ? -5.091 -3.743 7.231 1.00 94.31 138 SER A O 1
ATOM 1098 N N . LEU A 1 139 ? -5.226 -5.289 5.611 1.00 93.75 139 LEU A N 1
ATOM 1099 C CA . LEU A 1 139 ? -4.077 -6.094 5.984 1.00 93.75 139 LEU A CA 1
ATOM 1100 C C . LEU A 1 139 ? -2.814 -5.553 5.310 1.00 93.75 139 LEU A C 1
ATOM 1102 O O . LEU A 1 139 ? -2.764 -5.215 4.124 1.00 93.75 139 LEU A O 1
ATOM 1106 N N . LYS A 1 140 ? -1.749 -5.436 6.096 1.00 89.94 140 LYS A N 1
ATOM 1107 C CA . LYS A 1 140 ? -0.430 -5.000 5.639 1.00 89.94 140 LYS A CA 1
ATOM 1108 C C . LYS A 1 140 ? 0.611 -5.955 6.193 1.00 89.94 140 LYS A C 1
ATOM 1110 O O . LYS A 1 140 ? 0.606 -6.295 7.374 1.00 89.94 140 LYS A O 1
ATOM 1115 N N . VAL A 1 141 ? 1.527 -6.390 5.337 1.00 89.00 141 VAL A N 1
ATOM 1116 C CA . VAL A 1 141 ? 2.513 -7.409 5.691 1.00 89.00 141 VAL A CA 1
ATOM 1117 C C . VAL A 1 141 ? 3.908 -7.014 5.231 1.00 89.00 141 VAL A C 1
ATOM 1119 O O . VAL A 1 141 ? 4.085 -6.459 4.147 1.00 89.00 141 VAL A O 1
ATOM 1122 N N . SER A 1 142 ? 4.913 -7.284 6.064 1.00 85.50 142 SER A N 1
ATOM 1123 C CA . SER A 1 142 ? 6.311 -7.019 5.724 1.00 85.50 142 SER A CA 1
ATOM 1124 C C . SER A 1 142 ? 7.276 -7.904 6.507 1.00 85.50 142 SER A C 1
ATOM 1126 O O . SER A 1 142 ? 7.194 -8.026 7.724 1.00 85.50 142 SER A O 1
ATOM 1128 N N . ASP A 1 143 ? 8.255 -8.479 5.813 1.00 82.31 143 ASP A N 1
ATOM 1129 C CA . ASP A 1 143 ? 9.262 -9.345 6.437 1.00 82.31 143 ASP A CA 1
ATOM 1130 C C . ASP A 1 143 ? 10.304 -8.561 7.251 1.00 82.31 143 ASP A C 1
ATOM 1132 O O . ASP A 1 143 ? 10.899 -9.099 8.182 1.00 82.31 143 ASP A O 1
ATOM 1136 N N . LYS A 1 144 ? 10.569 -7.302 6.873 1.00 72.62 144 LYS A N 1
ATOM 1137 C CA . LYS A 1 144 ? 11.762 -6.552 7.318 1.00 72.62 144 LYS A CA 1
ATOM 1138 C C . LYS A 1 144 ? 11.462 -5.167 7.878 1.00 72.62 144 LYS A C 1
ATOM 1140 O O . LYS A 1 144 ? 12.116 -4.725 8.814 1.00 72.62 144 LYS A O 1
ATOM 1145 N N . SER A 1 145 ? 10.517 -4.453 7.272 1.00 68.56 145 SER A N 1
ATOM 1146 C CA . SER A 1 145 ? 10.236 -3.053 7.595 1.00 68.56 145 SER A CA 1
ATOM 1147 C C . SER A 1 145 ? 8.952 -2.932 8.400 1.00 68.56 145 SER A C 1
ATOM 1149 O O . SER A 1 145 ? 7.920 -3.442 7.968 1.00 68.56 145 SER A O 1
ATOM 1151 N N . LYS A 1 146 ? 8.986 -2.176 9.502 1.00 63.22 146 LYS A N 1
ATOM 1152 C CA . LYS A 1 146 ? 7.763 -1.716 10.178 1.00 63.22 146 LYS A CA 1
ATOM 1153 C C . LYS A 1 146 ? 6.998 -0.660 9.374 1.00 63.22 146 LYS A C 1
ATOM 1155 O O . LYS A 1 146 ? 5.820 -0.446 9.614 1.00 63.22 146 LYS A O 1
ATOM 1160 N N . LYS A 1 147 ? 7.662 -0.033 8.399 1.00 68.56 147 LYS A N 1
ATOM 1161 C CA . LYS A 1 147 ? 7.118 1.029 7.548 1.00 68.56 147 LYS A CA 1
ATOM 1162 C C . LYS A 1 147 ? 6.635 0.406 6.248 1.00 68.56 147 LYS A C 1
ATOM 1164 O O . LYS A 1 147 ? 7.426 0.223 5.315 1.00 68.56 147 LYS A O 1
ATOM 1169 N N . VAL A 1 148 ? 5.374 -0.011 6.233 1.00 74.50 148 VAL A N 1
ATOM 1170 C CA . VAL A 1 148 ? 4.712 -0.563 5.048 1.00 74.50 148 VAL A CA 1
ATOM 1171 C C . VAL A 1 148 ? 4.017 0.587 4.321 1.00 74.50 148 VAL A C 1
ATOM 1173 O O . VAL A 1 148 ? 3.381 1.405 4.983 1.00 74.50 148 VAL A O 1
ATOM 1176 N N . PRO A 1 149 ? 4.130 0.698 2.985 1.00 78.94 149 PRO A N 1
ATOM 1177 C CA . PRO A 1 149 ? 3.334 1.659 2.234 1.00 78.94 149 PRO A CA 1
ATOM 1178 C C . PRO A 1 149 ? 1.846 1.531 2.575 1.00 78.94 149 PRO A C 1
ATOM 1180 O O . PRO A 1 149 ? 1.280 0.441 2.500 1.00 78.94 149 PRO A O 1
ATOM 1183 N N . ILE A 1 150 ? 1.238 2.649 2.952 1.00 82.75 150 ILE A N 1
ATOM 1184 C CA . ILE A 1 150 ? -0.177 2.749 3.320 1.00 82.75 150 ILE A CA 1
ATOM 1185 C C . ILE A 1 150 ? -1.019 2.989 2.076 1.00 82.75 150 ILE A C 1
ATOM 1187 O O . ILE A 1 150 ? -2.086 2.406 1.907 1.00 82.75 150 ILE A O 1
ATOM 1191 N N . SER A 1 151 ? -0.527 3.861 1.203 1.00 80.25 151 SER A N 1
ATOM 1192 C CA . SER A 1 151 ? -1.221 4.302 0.007 1.00 80.25 151 SER A CA 1
ATOM 1193 C C . SER A 1 151 ? -0.278 4.271 -1.188 1.00 80.25 151 SER A C 1
ATOM 1195 O O . SER A 1 151 ? 0.931 4.490 -1.070 1.00 80.25 151 SER A O 1
ATOM 1197 N N . ASN A 1 152 ? -0.849 4.023 -2.362 1.00 75.25 152 ASN A N 1
ATOM 1198 C CA . ASN A 1 152 ? -0.174 4.196 -3.643 1.00 75.25 152 ASN A CA 1
ATOM 1199 C C . ASN A 1 152 ? -0.943 5.256 -4.436 1.00 75.25 152 ASN A C 1
ATOM 1201 O O . ASN A 1 152 ? -1.737 4.901 -5.306 1.00 75.25 152 ASN A O 1
ATOM 1205 N N . PRO A 1 153 ? -0.795 6.543 -4.088 1.00 67.88 153 PRO A N 1
ATOM 1206 C CA . PRO A 1 153 ? -1.472 7.594 -4.822 1.00 67.88 153 PRO A CA 1
ATOM 1207 C C . PRO A 1 153 ? -1.044 7.598 -6.299 1.00 67.88 153 PRO A C 1
ATOM 1209 O O . PRO A 1 153 ? 0.141 7.437 -6.621 1.00 67.88 153 PRO A O 1
ATOM 1212 N N . GLY A 1 154 ? -2.024 7.764 -7.192 1.00 65.38 154 GLY A N 1
ATOM 1213 C CA . GLY A 1 154 ? -1.789 7.948 -8.623 1.00 65.38 154 GLY A CA 1
ATOM 1214 C C . GLY A 1 154 ? -0.972 9.213 -8.882 1.00 65.38 154 GLY A C 1
ATOM 1215 O O . GLY A 1 154 ? -1.030 10.171 -8.112 1.00 65.38 154 GLY A O 1
ATOM 1216 N N . LEU A 1 155 ? -0.165 9.213 -9.943 1.00 69.06 155 LEU A N 1
ATOM 1217 C CA . LEU A 1 155 ? 0.803 10.287 -10.165 1.00 69.06 155 LEU A CA 1
ATOM 1218 C C . LEU A 1 155 ? 0.137 11.638 -10.455 1.00 69.06 155 LEU A C 1
ATOM 1220 O O . LEU A 1 155 ? 0.582 12.661 -9.943 1.00 69.06 155 LEU A O 1
ATOM 1224 N N . GLU A 1 156 ? -0.914 11.641 -11.271 1.00 63.47 156 GLU A N 1
ATOM 1225 C CA . GLU A 1 156 ? -1.520 12.869 -11.796 1.00 63.47 156 GLU A CA 1
ATOM 1226 C C . GLU A 1 156 ? -2.181 13.698 -10.696 1.00 63.47 156 GLU A C 1
ATOM 1228 O O . GLU A 1 156 ? -1.835 14.864 -10.512 1.00 63.47 156 GLU A O 1
ATOM 1233 N N . GLU A 1 157 ? -3.027 13.069 -9.881 1.00 65.50 157 GLU A N 1
ATOM 1234 C CA . GLU A 1 157 ? -3.762 13.742 -8.804 1.00 65.50 157 GLU A CA 1
ATOM 1235 C C . GLU A 1 157 ? -2.862 14.197 -7.647 1.00 65.50 157 GLU A C 1
ATOM 1237 O O . GLU A 1 157 ? -3.217 15.099 -6.893 1.00 65.50 157 GLU A O 1
ATOM 1242 N N . THR A 1 158 ? -1.690 13.576 -7.473 1.00 71.69 158 THR A N 1
ATOM 1243 C CA . THR A 1 158 ? -0.934 13.708 -6.214 1.00 71.69 158 THR A CA 1
ATOM 1244 C C . THR A 1 158 ? 0.450 14.310 -6.357 1.00 71.69 158 THR A C 1
ATOM 1246 O O . THR A 1 158 ? 1.081 14.616 -5.345 1.00 71.69 158 THR A O 1
ATOM 1249 N N . THR A 1 159 ? 0.912 14.517 -7.592 1.00 76.88 159 THR A N 1
ATOM 1250 C CA . THR A 1 159 ? 2.179 15.202 -7.877 1.00 76.88 159 THR A CA 1
ATOM 1251 C C . THR A 1 159 ? 2.001 16.585 -8.504 1.00 76.88 159 THR A C 1
ATOM 1253 O O . THR A 1 159 ? 2.999 17.240 -8.795 1.00 76.88 159 THR A O 1
ATOM 1256 N N . TYR A 1 160 ? 0.752 17.042 -8.674 1.00 86.25 160 TYR A N 1
ATOM 1257 C CA . TYR A 1 160 ? 0.385 18.404 -9.092 1.00 86.25 160 TYR A CA 1
ATOM 1258 C C . TYR A 1 160 ? 1.084 18.875 -10.376 1.00 86.25 160 TYR A C 1
ATOM 1260 O O . TYR A 1 160 ? 1.587 19.991 -10.455 1.00 86.25 160 TYR A O 1
ATOM 1268 N N . GLY A 1 161 ? 1.132 18.004 -11.389 1.00 84.31 161 GLY A N 1
ATOM 1269 C CA . GLY A 1 161 ? 1.752 18.312 -12.681 1.00 84.31 161 GLY A CA 1
ATOM 1270 C C . GLY A 1 161 ? 3.227 17.914 -12.804 1.00 84.31 161 GLY A C 1
ATOM 1271 O O . GLY A 1 161 ? 3.854 18.222 -13.820 1.00 84.31 161 GLY A O 1
ATOM 1272 N N . ALA A 1 162 ? 3.795 17.171 -11.844 1.00 86.00 162 ALA A N 1
ATOM 1273 C CA . ALA A 1 162 ? 5.162 16.653 -11.969 1.00 86.00 162 ALA A CA 1
ATOM 1274 C C . ALA A 1 162 ? 5.337 15.630 -13.113 1.00 86.00 162 ALA A C 1
ATOM 1276 O O . ALA A 1 162 ? 6.473 15.332 -13.487 1.00 86.00 162 ALA A O 1
ATOM 1277 N N . GLY A 1 163 ? 4.243 15.127 -13.703 1.00 87.19 163 GLY A N 1
ATOM 1278 C CA . GLY A 1 163 ? 4.254 14.209 -14.851 1.00 87.19 163 GLY A CA 1
ATOM 1279 C C . GLY A 1 163 ? 5.071 14.717 -16.044 1.00 87.19 163 GLY A C 1
ATOM 1280 O O . GLY A 1 163 ? 5.796 13.939 -16.664 1.00 87.19 163 GLY A O 1
ATOM 1281 N N . LYS A 1 164 ? 5.098 16.036 -16.277 1.00 90.75 164 LYS A N 1
ATOM 1282 C CA . LYS A 1 164 ? 5.923 16.656 -17.330 1.00 90.75 164 LYS A CA 1
ATOM 1283 C C . LYS A 1 164 ? 7.423 16.373 -17.183 1.00 90.75 164 LYS A C 1
ATOM 1285 O O . LYS A 1 164 ? 8.136 16.249 -18.178 1.00 90.75 164 LYS A O 1
ATOM 1290 N N . HIS A 1 165 ? 7.919 16.224 -15.948 1.00 94.00 165 HIS A N 1
ATOM 1291 C CA . HIS A 1 165 ? 9.323 15.869 -15.699 1.00 94.00 165 HIS A CA 1
ATOM 1292 C C . HIS A 1 165 ? 9.613 14.430 -16.120 1.00 94.00 165 HIS A C 1
ATOM 1294 O O . HIS A 1 165 ? 10.680 14.158 -16.668 1.00 94.00 165 HIS A O 1
ATOM 1300 N N . LEU A 1 166 ? 8.657 13.521 -15.908 1.00 92.25 166 LEU A N 1
ATOM 1301 C CA . LEU A 1 166 ? 8.763 12.129 -16.341 1.00 92.25 166 LEU A CA 1
ATOM 1302 C C . LEU A 1 166 ? 8.717 12.012 -17.869 1.00 92.25 166 LEU A C 1
ATOM 1304 O O . LEU A 1 166 ? 9.489 11.251 -18.450 1.00 92.25 166 LEU A O 1
ATOM 1308 N N . GLU A 1 167 ? 7.859 12.783 -18.535 1.00 92.75 167 GLU A N 1
ATOM 1309 C CA . GLU A 1 167 ? 7.813 12.839 -20.000 1.00 92.75 167 GLU A CA 1
ATOM 1310 C C . GLU A 1 167 ? 9.125 13.353 -20.598 1.00 92.75 167 GLU A C 1
ATOM 1312 O O . GLU A 1 167 ? 9.684 12.725 -21.500 1.00 92.75 167 GLU A O 1
ATOM 1317 N N . ALA A 1 168 ? 9.657 14.458 -20.065 1.00 95.88 168 ALA A N 1
ATOM 1318 C CA . ALA A 1 168 ? 10.952 14.989 -20.477 1.00 95.88 168 ALA A CA 1
ATOM 1319 C C . ALA A 1 168 ? 12.079 13.973 -20.235 1.00 95.88 168 ALA A C 1
ATOM 1321 O O . ALA A 1 168 ? 12.919 13.758 -21.106 1.00 95.88 168 ALA A O 1
ATOM 1322 N N . HIS A 1 169 ? 12.064 13.287 -19.090 1.00 96.06 169 HIS A N 1
ATOM 1323 C CA . HIS A 1 169 ? 13.015 12.222 -18.785 1.00 96.06 169 HIS A CA 1
ATOM 1324 C C . HIS A 1 169 ? 12.949 11.068 -19.796 1.00 96.06 169 HIS A C 1
ATOM 1326 O O . HIS A 1 169 ? 13.989 10.653 -20.300 1.00 96.06 169 HIS A O 1
ATOM 1332 N N . ARG A 1 170 ? 11.751 10.594 -20.162 1.00 95.31 170 ARG A N 1
ATOM 1333 C CA . ARG A 1 170 ? 11.581 9.545 -21.184 1.00 95.31 170 ARG A CA 1
ATOM 1334 C C . ARG A 1 170 ? 12.133 9.974 -22.543 1.00 95.31 170 ARG A C 1
ATOM 1336 O O . ARG A 1 170 ? 12.804 9.184 -23.203 1.00 95.31 170 ARG A O 1
ATOM 1343 N N . LYS A 1 171 ? 11.914 11.233 -22.940 1.00 96.25 171 LYS A N 1
ATOM 1344 C CA . LYS A 1 171 ? 12.519 11.807 -24.155 1.00 96.25 171 LYS A CA 1
ATOM 1345 C C . LYS A 1 171 ? 14.050 11.803 -24.072 1.00 96.25 171 LYS A C 1
ATOM 1347 O O . LYS A 1 171 ? 14.702 11.399 -25.032 1.00 96.25 171 LYS A O 1
ATOM 1352 N N . SER A 1 172 ? 14.624 12.174 -22.926 1.00 97.00 172 SER A N 1
ATOM 1353 C CA . SER A 1 172 ? 16.077 12.126 -22.708 1.00 97.00 172 SER A CA 1
ATOM 1354 C C . SER A 1 172 ? 16.636 10.703 -22.747 1.00 97.00 172 SER A C 1
ATOM 1356 O O . SER A 1 172 ? 17.679 10.488 -23.355 1.00 97.00 172 SER A O 1
ATOM 1358 N N . ILE A 1 173 ? 15.941 9.722 -22.163 1.00 96.38 173 ILE A N 1
ATOM 1359 C CA . ILE A 1 173 ? 16.331 8.306 -22.244 1.00 96.38 173 ILE A CA 1
ATOM 1360 C C . ILE A 1 173 ? 16.314 7.824 -23.699 1.00 96.38 173 ILE A C 1
ATOM 1362 O O . ILE A 1 173 ? 17.256 7.163 -24.122 1.00 96.38 173 ILE A O 1
ATOM 1366 N N . HIS A 1 174 ? 15.299 8.183 -24.492 1.00 96.06 174 HIS A N 1
ATOM 1367 C CA . HIS A 1 174 ? 15.273 7.854 -25.922 1.00 96.06 174 HIS A CA 1
ATOM 1368 C C . HIS A 1 174 ? 16.403 8.514 -26.713 1.00 96.06 174 HIS A C 1
ATOM 1370 O O . HIS A 1 174 ? 16.916 7.904 -27.645 1.00 96.06 174 HIS A O 1
ATOM 1376 N N . LYS A 1 175 ? 16.788 9.746 -26.365 1.00 96.62 175 LYS A N 1
ATOM 1377 C CA . LYS A 1 175 ? 17.919 10.428 -27.004 1.00 96.62 175 LYS A CA 1
ATOM 1378 C C . LYS A 1 175 ? 19.242 9.720 -26.695 1.00 96.62 175 LYS A C 1
ATOM 1380 O O . LYS A 1 175 ? 20.046 9.530 -27.598 1.00 96.62 175 LYS A O 1
ATOM 1385 N N . GLU A 1 176 ? 19.437 9.319 -25.442 1.00 96.62 176 GLU A N 1
ATOM 1386 C CA . GLU A 1 176 ? 20.655 8.643 -24.979 1.00 96.62 176 GLU A CA 1
ATOM 1387 C C . GLU A 1 176 ? 20.746 7.192 -25.481 1.00 96.62 176 GLU A C 1
ATOM 1389 O O . GLU A 1 176 ? 21.813 6.709 -25.855 1.00 96.62 176 GLU A O 1
ATOM 1394 N N . PHE A 1 177 ? 19.611 6.489 -25.532 1.00 95.69 177 PHE A N 1
ATOM 1395 C CA . PHE A 1 177 ? 19.524 5.085 -25.932 1.00 95.69 177 PHE A CA 1
ATOM 1396 C C . PHE A 1 177 ? 18.504 4.881 -27.068 1.00 95.69 177 PHE A C 1
ATOM 1398 O O . PHE A 1 177 ? 17.480 4.228 -26.858 1.00 95.69 177 PHE A O 1
ATOM 1405 N N . PRO A 1 178 ? 18.767 5.357 -28.303 1.00 95.06 178 PRO A N 1
ATOM 1406 C CA . PRO A 1 178 ? 17.783 5.330 -29.397 1.00 95.06 178 PRO A CA 1
ATOM 1407 C C . PRO A 1 178 ? 17.224 3.938 -29.712 1.00 95.06 178 PRO A C 1
ATOM 1409 O O . PRO A 1 178 ? 16.047 3.784 -30.027 1.00 95.06 178 PRO A O 1
ATOM 1412 N N . LYS A 1 179 ? 18.061 2.912 -29.540 1.00 92.06 179 LYS A N 1
ATOM 1413 C CA . LYS A 1 179 ? 17.740 1.493 -29.744 1.00 92.06 179 LYS A CA 1
ATOM 1414 C C . LYS A 1 179 ? 16.562 0.975 -28.914 1.00 92.06 179 LYS A C 1
ATOM 1416 O O . LYS A 1 179 ? 15.935 0.013 -29.332 1.00 92.06 179 LYS A O 1
ATOM 1421 N N . ILE A 1 180 ? 16.220 1.605 -27.784 1.00 94.12 180 ILE A N 1
ATOM 1422 C CA . ILE A 1 180 ? 15.104 1.139 -26.942 1.00 94.12 180 ILE A CA 1
ATOM 1423 C C . ILE A 1 180 ? 13.750 1.764 -27.301 1.00 94.12 180 ILE A C 1
ATOM 1425 O O . ILE A 1 180 ? 12.740 1.400 -26.702 1.00 94.12 180 ILE A O 1
ATOM 1429 N N . LYS A 1 181 ? 13.713 2.703 -28.257 1.00 92.81 181 LYS A N 1
ATOM 1430 C CA . LYS A 1 181 ? 12.510 3.476 -28.610 1.00 92.81 181 LYS A CA 1
ATOM 1431 C C . LYS A 1 181 ? 11.388 2.614 -29.196 1.00 92.81 181 LYS A C 1
ATOM 1433 O O . LYS A 1 181 ? 10.220 2.892 -28.947 1.00 92.81 181 LYS A O 1
ATOM 1438 N N . THR A 1 182 ? 11.739 1.591 -29.971 1.00 92.88 182 THR A N 1
ATOM 1439 C CA . THR A 1 182 ? 10.790 0.680 -30.636 1.00 92.88 182 THR A CA 1
ATOM 1440 C C . THR A 1 182 ? 10.565 -0.620 -29.865 1.00 92.88 182 THR A C 1
ATOM 1442 O O . THR A 1 182 ? 9.704 -1.406 -30.240 1.00 92.88 182 THR A O 1
ATOM 1445 N N . MET A 1 183 ? 11.314 -0.845 -28.783 1.00 95.50 183 MET A N 1
ATOM 1446 C CA . MET A 1 183 ? 11.237 -2.065 -27.985 1.00 95.50 183 MET A CA 1
ATOM 1447 C C . MET A 1 183 ? 9.984 -2.084 -27.103 1.00 95.50 183 MET A C 1
ATOM 1449 O O . MET A 1 183 ? 9.651 -1.103 -26.423 1.00 95.50 183 MET A O 1
ATOM 1453 N N . SER A 1 184 ? 9.348 -3.248 -27.018 1.00 94.81 184 SER A N 1
ATOM 1454 C CA . SER A 1 184 ? 8.327 -3.570 -26.022 1.00 94.81 184 SER A CA 1
ATOM 1455 C C . SER A 1 184 ? 8.883 -3.510 -24.592 1.00 94.81 184 SER A C 1
ATOM 1457 O O . SER A 1 184 ? 10.090 -3.517 -24.353 1.00 94.81 184 SER A O 1
ATOM 1459 N N . VAL A 1 185 ? 7.997 -3.493 -23.588 1.00 91.25 185 VAL A N 1
ATOM 1460 C CA . VAL A 1 185 ? 8.402 -3.511 -22.166 1.00 91.25 185 VAL A CA 1
ATOM 1461 C C . VAL A 1 185 ? 9.288 -4.723 -21.843 1.00 91.25 185 VAL A C 1
ATOM 1463 O O . VAL A 1 185 ? 10.228 -4.600 -21.058 1.00 91.25 185 VAL A O 1
ATOM 1466 N N . ALA A 1 186 ? 8.988 -5.892 -22.418 1.00 93.88 186 ALA A N 1
ATOM 1467 C CA . ALA A 1 186 ? 9.752 -7.114 -22.181 1.00 93.88 186 ALA A CA 1
ATOM 1468 C C . ALA A 1 186 ? 11.165 -7.010 -22.771 1.00 93.88 186 ALA A C 1
ATOM 1470 O O . ALA A 1 186 ? 12.139 -7.251 -22.059 1.00 93.88 186 ALA A O 1
ATOM 1471 N N . GLU A 1 187 ? 11.273 -6.554 -24.019 1.00 96.25 187 GLU A N 1
ATOM 1472 C CA . GLU A 1 187 ? 12.554 -6.346 -24.703 1.00 96.25 187 GLU A CA 1
ATOM 1473 C C . GLU A 1 187 ? 13.400 -5.278 -24.010 1.00 96.25 187 GLU A C 1
ATOM 1475 O O . GLU A 1 187 ? 14.590 -5.483 -23.796 1.00 96.25 187 GLU A O 1
ATOM 1480 N N . ARG A 1 188 ? 12.798 -4.169 -23.558 1.00 95.69 188 ARG A N 1
ATOM 1481 C CA . ARG A 1 188 ? 13.529 -3.140 -22.799 1.00 95.69 188 ARG A CA 1
ATOM 1482 C C . ARG A 1 188 ? 14.075 -3.666 -21.480 1.00 95.69 188 ARG A C 1
ATOM 1484 O O . ARG A 1 188 ? 15.192 -3.312 -21.099 1.00 95.69 188 ARG A O 1
ATOM 1491 N N . LYS A 1 189 ? 13.300 -4.499 -20.778 1.00 94.50 189 LYS A N 1
ATOM 1492 C CA . LYS A 1 189 ? 13.747 -5.140 -19.535 1.00 94.50 189 LYS A CA 1
ATOM 1493 C C . LYS A 1 189 ? 14.899 -6.095 -19.785 1.00 94.50 189 LYS A C 1
ATOM 1495 O O . LYS A 1 189 ? 15.843 -6.106 -18.998 1.00 94.50 189 LYS A O 1
ATOM 1500 N N . ASP A 1 190 ? 14.823 -6.886 -20.848 1.00 95.00 190 ASP A N 1
ATOM 1501 C CA . ASP A 1 190 ? 15.904 -7.789 -21.224 1.00 95.00 190 ASP A CA 1
ATOM 1502 C C . ASP A 1 190 ? 17.165 -7.011 -21.628 1.00 95.00 190 ASP A C 1
ATOM 1504 O O . ASP A 1 190 ? 18.232 -7.200 -21.041 1.00 95.00 190 ASP A O 1
ATOM 1508 N N . TRP A 1 191 ? 17.014 -6.014 -22.500 1.00 95.38 191 TRP A N 1
ATOM 1509 C CA . TRP A 1 191 ? 18.094 -5.115 -22.889 1.00 95.38 191 TRP A CA 1
ATOM 1510 C C . TRP A 1 191 ? 18.762 -4.469 -21.672 1.00 95.38 191 TRP A C 1
ATOM 1512 O O . TRP A 1 191 ? 19.985 -4.491 -21.555 1.00 95.38 191 TRP A O 1
ATOM 1522 N N . HIS A 1 192 ? 17.991 -3.939 -20.718 1.00 94.69 192 HIS A N 1
ATOM 1523 C CA . HIS A 1 192 ? 18.555 -3.316 -19.521 1.00 94.69 192 HIS A CA 1
ATOM 1524 C C . HIS A 1 192 ? 19.297 -4.317 -18.621 1.00 94.69 192 HIS A C 1
ATOM 1526 O O . HIS A 1 192 ? 20.286 -3.956 -17.982 1.00 94.69 192 HIS A O 1
ATOM 1532 N N . ARG A 1 193 ? 18.875 -5.587 -18.572 1.00 93.06 193 ARG A N 1
ATOM 1533 C CA . ARG A 1 193 ? 19.607 -6.637 -17.841 1.00 93.06 193 ARG A CA 1
ATOM 1534 C C . ARG A 1 193 ? 20.930 -6.984 -18.515 1.00 93.06 193 ARG A C 1
ATOM 1536 O O . ARG A 1 193 ? 21.910 -7.201 -17.801 1.00 93.06 193 ARG A O 1
ATOM 1543 N N . ASN A 1 194 ? 20.965 -6.976 -19.843 1.00 94.06 194 ASN A N 1
ATOM 1544 C CA . ASN A 1 194 ? 22.100 -7.447 -20.640 1.00 94.06 194 ASN A CA 1
ATOM 1545 C C . ASN A 1 194 ? 23.028 -6.319 -21.135 1.00 94.06 194 ASN A C 1
ATOM 1547 O O . ASN A 1 194 ? 24.107 -6.586 -21.653 1.00 94.06 194 ASN A O 1
ATOM 1551 N N . THR A 1 195 ? 22.654 -5.051 -20.943 1.00 94.12 195 THR A N 1
ATOM 1552 C CA . THR A 1 195 ? 23.490 -3.893 -21.297 1.00 94.12 195 THR A CA 1
ATOM 1553 C C . THR A 1 195 ? 24.685 -3.723 -20.348 1.00 94.12 195 THR A C 1
ATOM 1555 O O . THR A 1 195 ? 24.753 -4.316 -19.263 1.00 94.12 195 THR A O 1
ATOM 1558 N N . THR A 1 196 ? 25.629 -2.870 -20.749 1.00 95.94 196 THR A N 1
ATOM 1559 C CA . THR A 1 196 ? 26.863 -2.601 -20.001 1.00 95.94 196 THR A CA 1
ATOM 1560 C C . THR A 1 196 ? 26.583 -1.994 -18.623 1.00 95.94 196 THR A C 1
ATOM 1562 O O . THR A 1 196 ? 25.591 -1.291 -18.410 1.00 95.94 196 THR A O 1
ATOM 1565 N N . THR A 1 197 ? 27.498 -2.209 -17.673 1.00 95.94 197 THR A N 1
ATOM 1566 C CA . THR A 1 197 ? 27.439 -1.578 -16.341 1.00 95.94 197 THR A CA 1
ATOM 1567 C C . THR A 1 197 ? 27.386 -0.053 -16.436 1.00 95.94 197 THR A C 1
ATOM 1569 O O . THR A 1 197 ? 26.640 0.580 -15.692 1.00 95.94 197 THR A O 1
ATOM 1572 N N . HIS A 1 198 ? 28.112 0.533 -17.394 1.00 96.38 198 HIS A N 1
ATOM 1573 C CA . HIS A 1 198 ? 28.066 1.968 -17.669 1.00 96.38 198 HIS A CA 1
ATOM 1574 C C . HIS A 1 198 ? 26.639 2.441 -17.993 1.00 96.38 198 HIS A C 1
ATOM 1576 O O . HIS A 1 198 ? 26.130 3.347 -17.335 1.00 96.38 198 HIS A O 1
ATOM 1582 N N . ASN A 1 199 ? 25.948 1.772 -18.923 1.00 95.25 199 ASN A N 1
ATOM 1583 C CA . ASN A 1 199 ? 24.578 2.129 -19.303 1.00 95.25 199 ASN A CA 1
ATOM 1584 C C . ASN A 1 199 ? 23.589 1.947 -18.143 1.00 95.25 199 ASN A C 1
ATOM 1586 O O . ASN A 1 199 ? 22.711 2.786 -17.941 1.00 95.25 199 ASN A O 1
ATOM 1590 N N . LYS A 1 200 ? 23.741 0.880 -17.346 1.00 94.31 200 LYS A N 1
ATOM 1591 C CA . LYS A 1 200 ? 22.919 0.656 -16.143 1.00 94.31 200 LYS A CA 1
ATOM 1592 C C . LYS A 1 200 ? 23.060 1.803 -15.143 1.00 94.31 200 LYS A C 1
ATOM 1594 O O . LYS A 1 200 ? 22.049 2.316 -14.665 1.00 94.31 200 LYS A O 1
ATOM 1599 N N . ASN A 1 201 ? 24.293 2.224 -14.860 1.00 95.31 201 ASN A N 1
ATOM 1600 C CA . ASN A 1 201 ? 24.565 3.334 -13.947 1.00 95.31 201 ASN A CA 1
ATOM 1601 C C . ASN A 1 201 ? 24.026 4.656 -14.500 1.00 95.31 201 ASN A C 1
ATOM 1603 O O . ASN A 1 201 ? 23.332 5.368 -13.783 1.00 95.31 201 ASN A O 1
ATOM 1607 N N . LYS A 1 202 ? 24.221 4.926 -15.796 1.00 96.38 202 LYS A N 1
ATOM 1608 C CA . LYS A 1 202 ? 23.680 6.120 -16.454 1.00 96.38 202 LYS A CA 1
ATOM 1609 C C . LYS A 1 202 ? 22.156 6.217 -16.324 1.00 96.38 202 LYS A C 1
ATOM 1611 O O . LYS A 1 202 ? 21.641 7.262 -15.934 1.00 96.38 202 LYS A O 1
ATOM 1616 N N . ILE A 1 203 ? 21.432 5.126 -16.591 1.00 95.38 203 ILE A N 1
ATOM 1617 C CA . ILE A 1 203 ? 19.966 5.070 -16.433 1.00 95.38 203 ILE A CA 1
ATOM 1618 C C . ILE A 1 203 ? 19.573 5.296 -14.972 1.00 95.38 203 ILE A C 1
ATOM 1620 O O . ILE A 1 203 ? 18.660 6.069 -14.694 1.00 95.38 203 ILE A O 1
ATOM 1624 N N . LYS A 1 204 ? 20.278 4.666 -14.026 1.00 93.88 204 LYS A N 1
ATOM 1625 C CA . LYS A 1 204 ? 20.039 4.850 -12.590 1.00 93.88 204 LYS A CA 1
ATOM 1626 C C . LYS A 1 204 ? 20.216 6.311 -12.162 1.00 93.88 204 LYS A C 1
ATOM 1628 O O . LYS A 1 204 ? 19.382 6.821 -11.414 1.00 93.88 204 LYS A O 1
ATOM 1633 N N . ASP A 1 205 ? 21.248 6.988 -12.650 1.00 94.62 205 ASP A N 1
ATOM 1634 C CA . ASP A 1 205 ? 21.503 8.395 -12.333 1.00 94.62 205 ASP A CA 1
ATOM 1635 C C . ASP A 1 205 ? 20.413 9.295 -12.919 1.00 94.62 205 ASP A C 1
ATOM 1637 O O . ASP A 1 205 ? 19.825 10.102 -12.196 1.00 94.62 205 ASP A O 1
ATOM 1641 N N . MET A 1 206 ? 20.043 9.081 -14.187 1.00 95.56 206 MET A N 1
ATOM 1642 C CA . MET A 1 206 ? 18.930 9.792 -14.829 1.00 95.56 206 MET A CA 1
ATOM 1643 C C . MET A 1 206 ? 17.602 9.577 -14.084 1.00 95.56 206 MET A C 1
ATOM 1645 O O . MET A 1 206 ? 16.833 10.528 -13.914 1.00 95.56 206 MET A O 1
ATOM 1649 N N . ASN A 1 207 ? 17.350 8.353 -13.611 1.00 94.75 207 ASN A N 1
ATOM 1650 C CA . ASN A 1 207 ? 16.187 7.992 -12.801 1.00 94.75 207 ASN A CA 1
ATOM 1651 C C . ASN A 1 207 ? 16.185 8.737 -11.458 1.00 94.75 207 ASN A C 1
ATOM 1653 O O . ASN A 1 207 ? 15.168 9.306 -11.064 1.00 94.75 207 ASN A O 1
ATOM 1657 N N . ASN A 1 208 ? 17.320 8.785 -10.760 1.00 92.94 208 ASN A N 1
ATOM 1658 C CA . ASN A 1 208 ? 17.436 9.523 -9.502 1.00 92.94 208 ASN A CA 1
ATOM 1659 C C . ASN A 1 208 ? 17.219 11.027 -9.705 1.00 92.94 208 ASN A C 1
ATOM 1661 O O . ASN A 1 208 ? 16.489 11.646 -8.931 1.00 92.94 208 ASN A O 1
ATOM 1665 N N . THR A 1 209 ? 17.787 11.604 -10.768 1.00 94.62 209 THR A N 1
ATOM 1666 C CA . THR A 1 209 ? 17.607 13.023 -11.096 1.00 94.62 209 THR A CA 1
ATOM 1667 C C . THR A 1 209 ? 16.144 13.372 -11.355 1.00 94.62 209 THR A C 1
ATOM 1669 O O . THR A 1 209 ? 15.671 14.397 -10.864 1.00 94.62 209 THR A O 1
ATOM 1672 N N . VAL A 1 210 ? 15.401 12.558 -12.117 1.00 94.81 210 VAL A N 1
ATOM 1673 C CA . VAL A 1 210 ? 13.985 12.868 -12.370 1.00 94.81 210 VAL A CA 1
ATOM 1674 C C . VAL A 1 210 ? 13.138 12.716 -11.107 1.00 94.81 210 VAL A C 1
ATOM 1676 O O . VAL A 1 210 ? 12.285 13.567 -10.864 1.00 94.81 210 VAL A O 1
ATOM 1679 N N . LEU A 1 211 ? 13.401 11.712 -10.262 1.00 93.69 211 LEU A N 1
ATOM 1680 C CA . LEU A 1 211 ? 12.692 11.569 -8.987 1.00 93.69 211 LEU A CA 1
ATOM 1681 C C . LEU A 1 211 ? 12.946 12.764 -8.053 1.00 93.69 211 LEU A C 1
ATOM 1683 O O . LEU A 1 211 ? 11.994 13.245 -7.443 1.00 93.69 211 LEU A O 1
ATOM 1687 N N . ASP A 1 212 ? 14.176 13.288 -7.996 1.00 94.31 212 ASP A N 1
ATOM 1688 C CA . ASP A 1 212 ? 14.502 14.513 -7.245 1.00 94.31 212 ASP A CA 1
ATOM 1689 C C . ASP A 1 212 ? 13.778 15.748 -7.793 1.00 94.31 212 ASP A C 1
ATOM 1691 O O . ASP A 1 212 ? 13.139 16.484 -7.036 1.00 94.31 212 ASP A O 1
ATOM 1695 N N . LYS A 1 213 ? 13.759 15.932 -9.118 1.00 94.75 213 LYS A N 1
ATOM 1696 C CA . LYS A 1 213 ? 12.992 17.019 -9.751 1.00 94.75 213 LYS A CA 1
ATOM 1697 C C . LYS A 1 213 ? 11.504 16.933 -9.427 1.00 94.75 213 LYS A C 1
ATOM 1699 O O . LYS A 1 213 ? 10.890 17.941 -9.075 1.00 94.75 213 LYS A O 1
ATOM 1704 N N . MET A 1 214 ? 10.925 15.737 -9.516 1.00 93.94 214 MET A N 1
ATOM 1705 C CA . MET A 1 214 ? 9.523 15.520 -9.170 1.00 93.94 214 MET A CA 1
ATOM 1706 C C . MET A 1 214 ? 9.262 15.773 -7.677 1.00 93.94 214 MET A C 1
ATOM 1708 O O . MET A 1 214 ? 8.235 16.354 -7.335 1.00 93.94 214 MET A O 1
ATOM 1712 N N . ALA A 1 215 ? 10.198 15.423 -6.789 1.00 93.81 215 ALA A N 1
ATOM 1713 C CA . ALA A 1 215 ? 10.071 15.658 -5.349 1.00 93.81 215 ALA A CA 1
ATOM 1714 C C . ALA A 1 215 ? 10.098 17.135 -4.995 1.00 93.81 215 ALA A C 1
ATOM 1716 O O . ALA A 1 215 ? 9.264 17.593 -4.217 1.00 93.81 215 ALA A O 1
ATOM 1717 N N . ARG A 1 216 ? 11.011 17.891 -5.602 1.00 94.88 216 ARG A N 1
ATOM 1718 C CA . ARG A 1 216 ? 11.074 19.347 -5.443 1.00 94.88 216 ARG A CA 1
ATOM 1719 C C . ARG A 1 216 ? 9.834 20.025 -6.009 1.00 94.88 216 ARG A C 1
ATOM 1721 O O . ARG A 1 216 ? 9.327 20.961 -5.401 1.00 94.88 216 ARG A O 1
ATOM 1728 N N . HIS A 1 217 ? 9.311 19.529 -7.130 1.00 94.94 217 HIS A N 1
ATOM 1729 C CA . HIS A 1 217 ? 8.063 20.030 -7.700 1.00 94.94 217 HIS A CA 1
ATOM 1730 C C . HIS A 1 217 ? 6.879 19.808 -6.749 1.00 94.94 217 HIS A C 1
ATOM 1732 O O . HIS A 1 217 ? 6.171 20.757 -6.423 1.00 94.94 217 HIS A O 1
ATOM 1738 N N . LEU A 1 218 ? 6.716 18.580 -6.244 1.00 94.06 218 LEU A N 1
ATOM 1739 C CA . LEU A 1 218 ? 5.698 18.252 -5.246 1.00 94.06 218 LEU A CA 1
ATOM 1740 C C . LEU A 1 218 ? 5.866 19.093 -3.972 1.00 94.06 218 LEU A C 1
ATOM 1742 O O . LEU A 1 218 ? 4.888 19.622 -3.453 1.00 94.06 218 LEU A O 1
ATOM 1746 N N . HIS A 1 219 ? 7.097 19.257 -3.481 1.00 95.56 219 HIS A N 1
ATOM 1747 C CA . HIS A 1 219 ? 7.401 20.096 -2.319 1.00 95.56 219 HIS A CA 1
ATOM 1748 C C . HIS A 1 219 ? 6.959 21.542 -2.529 1.00 95.56 219 HIS A C 1
ATOM 1750 O O . HIS A 1 219 ? 6.256 22.086 -1.682 1.00 95.56 219 HIS A O 1
ATOM 1756 N N . SER A 1 220 ? 7.313 22.134 -3.671 1.00 95.31 220 SER A N 1
ATOM 1757 C CA . SER A 1 220 ? 6.914 23.493 -4.038 1.00 95.31 220 SER A CA 1
ATOM 1758 C C . SER A 1 220 ? 5.392 23.637 -4.104 1.00 95.31 220 SER A C 1
ATOM 1760 O O . SER A 1 220 ? 4.845 24.575 -3.528 1.00 95.31 220 SER A O 1
ATOM 1762 N N . ALA A 1 221 ? 4.704 22.690 -4.751 1.00 94.62 221 ALA A N 1
ATOM 1763 C CA . ALA A 1 221 ? 3.247 22.685 -4.851 1.00 94.62 221 ALA A CA 1
ATOM 1764 C C . ALA A 1 221 ? 2.575 22.589 -3.471 1.00 94.62 221 ALA A C 1
ATOM 1766 O O . ALA A 1 221 ? 1.660 23.349 -3.175 1.00 94.62 221 ALA A O 1
ATOM 1767 N N . LEU A 1 222 ? 3.055 21.699 -2.597 1.00 94.88 222 LEU A N 1
ATOM 1768 C CA . LEU A 1 222 ? 2.523 21.542 -1.240 1.00 94.88 222 LEU A CA 1
ATOM 1769 C C . LEU A 1 222 ? 2.837 22.733 -0.333 1.00 94.88 222 LEU A C 1
ATOM 1771 O O . LEU A 1 222 ? 2.034 23.055 0.535 1.00 94.88 222 LEU A O 1
ATOM 1775 N N . LYS A 1 223 ? 3.984 23.392 -0.518 1.00 94.69 223 LYS A N 1
ATOM 1776 C CA . LYS A 1 223 ? 4.352 24.593 0.243 1.00 94.69 223 LYS A CA 1
ATOM 1777 C C . LYS A 1 223 ? 3.465 25.790 -0.112 1.00 94.69 223 LYS A C 1
ATOM 1779 O O . LYS A 1 223 ? 3.215 26.620 0.753 1.00 94.69 223 LYS A O 1
ATOM 1784 N N . GLY A 1 224 ? 3.004 25.872 -1.361 1.00 93.00 224 GLY A N 1
ATOM 1785 C CA . GLY A 1 224 ? 2.090 26.920 -1.825 1.00 93.00 224 GLY A CA 1
ATOM 1786 C C . GLY A 1 224 ? 0.621 26.702 -1.449 1.00 93.00 224 GLY A C 1
ATOM 1787 O O . GLY A 1 224 ? -0.198 27.578 -1.703 1.00 93.00 224 GLY A O 1
ATOM 1788 N N . LYS A 1 225 ? 0.271 25.549 -0.868 1.00 94.25 225 LYS A N 1
ATOM 1789 C CA . LYS A 1 225 ? -1.102 25.229 -0.471 1.00 94.25 225 LYS A CA 1
ATOM 1790 C C . LYS A 1 225 ? -1.494 25.885 0.844 1.00 94.25 225 LYS A C 1
ATOM 1792 O O . LYS A 1 225 ? -0.669 26.080 1.736 1.00 94.25 225 LYS A O 1
ATOM 1797 N N . THR A 1 226 ? -2.792 26.135 0.995 1.00 95.25 226 THR A N 1
ATOM 1798 C CA . THR A 1 226 ? -3.367 26.467 2.301 1.00 95.25 226 THR A CA 1
ATOM 1799 C C . THR A 1 226 ? -3.190 25.302 3.278 1.00 95.25 226 THR A C 1
ATOM 1801 O O . THR A 1 226 ? -3.045 24.141 2.883 1.00 95.25 226 THR A O 1
ATOM 1804 N N . GLN A 1 227 ? -3.262 25.587 4.580 1.00 93.12 227 GLN A N 1
ATOM 1805 C CA . GLN A 1 227 ? -3.219 24.547 5.613 1.00 93.12 227 GLN A CA 1
ATOM 1806 C C . GLN A 1 227 ? -4.288 23.466 5.394 1.00 93.12 227 GLN A C 1
ATOM 1808 O O . GLN A 1 227 ? -3.989 22.278 5.502 1.00 93.12 227 GLN A O 1
ATOM 1813 N N . LYS A 1 228 ? -5.509 23.866 5.014 1.00 94.25 228 LYS A N 1
ATOM 1814 C CA . LYS A 1 228 ? -6.616 22.943 4.728 1.00 94.25 228 LYS A CA 1
ATOM 1815 C C . LYS A 1 228 ? -6.274 21.983 3.588 1.00 94.25 228 LYS A C 1
ATOM 1817 O O . LYS A 1 228 ? -6.443 20.778 3.738 1.00 94.25 228 LYS A O 1
ATOM 1822 N N . GLU A 1 229 ? -5.762 22.491 2.471 1.00 94.69 229 GLU A N 1
ATOM 1823 C CA . GLU A 1 229 ? -5.391 21.649 1.327 1.00 94.69 229 GLU A CA 1
ATOM 1824 C C . GLU A 1 229 ? -4.170 20.763 1.612 1.00 94.69 229 GLU A C 1
ATOM 1826 O O . GLU A 1 229 ? -4.092 19.638 1.117 1.00 94.69 229 GLU A O 1
ATOM 1831 N N . LEU A 1 230 ? -3.206 21.246 2.405 1.00 95.06 230 LEU A N 1
ATOM 1832 C CA . LEU A 1 230 ? -2.060 20.442 2.831 1.00 95.06 230 LEU A CA 1
ATOM 1833 C C . LEU A 1 230 ? -2.514 19.255 3.690 1.00 95.06 230 LEU A C 1
ATOM 1835 O O . LEU A 1 230 ? -2.090 18.123 3.449 1.00 95.06 230 LEU A O 1
ATOM 1839 N N . ILE A 1 231 ? -3.394 19.501 4.664 1.00 95.44 231 ILE A N 1
ATOM 1840 C CA . ILE A 1 231 ? -4.003 18.447 5.482 1.00 95.44 231 ILE A CA 1
ATOM 1841 C C . ILE A 1 231 ? -4.795 17.479 4.610 1.00 95.44 231 ILE A C 1
ATOM 1843 O O . ILE A 1 231 ? -4.640 16.270 4.772 1.00 95.44 231 ILE A O 1
ATOM 1847 N N . ASP A 1 232 ? -5.590 17.983 3.666 1.00 94.31 232 ASP A N 1
ATOM 1848 C CA . ASP A 1 232 ? -6.363 17.141 2.753 1.00 94.31 232 ASP A CA 1
ATOM 1849 C C . ASP A 1 232 ? -5.451 16.213 1.937 1.00 94.31 232 ASP A C 1
ATOM 1851 O O . ASP A 1 232 ? -5.693 15.006 1.864 1.00 94.31 232 ASP A O 1
ATOM 1855 N N . HIS A 1 233 ? -4.328 16.736 1.430 1.00 94.00 233 HIS A N 1
ATOM 1856 C CA . HIS A 1 233 ? -3.330 15.920 0.743 1.00 94.00 233 HIS A CA 1
ATOM 1857 C C . HIS A 1 233 ? -2.764 14.818 1.647 1.00 94.00 233 HIS A C 1
ATOM 1859 O O . HIS A 1 233 ? -2.699 13.653 1.243 1.00 94.00 233 HIS A O 1
ATOM 1865 N N . ILE A 1 234 ? -2.363 15.166 2.875 1.00 95.12 234 ILE A N 1
ATOM 1866 C CA . ILE A 1 234 ? -1.807 14.204 3.836 1.00 95.12 234 ILE A CA 1
ATOM 1867 C C . ILE A 1 234 ? -2.850 13.127 4.172 1.00 95.12 234 ILE A C 1
ATOM 1869 O O . ILE A 1 234 ? -2.541 11.933 4.116 1.00 95.12 234 ILE A O 1
ATOM 1873 N N . ARG A 1 235 ? -4.095 13.523 4.455 1.00 93.94 235 ARG A N 1
ATOM 1874 C CA . ARG A 1 235 ? -5.198 12.609 4.776 1.00 93.94 235 ARG A CA 1
ATOM 1875 C C . ARG A 1 235 ? -5.495 11.658 3.631 1.00 93.94 235 ARG A C 1
ATOM 1877 O O . ARG A 1 235 ? -5.466 10.446 3.834 1.00 93.94 235 ARG A O 1
ATOM 1884 N N . LYS A 1 236 ? -5.755 12.179 2.432 1.00 89.50 236 LYS A N 1
ATOM 1885 C CA . LYS A 1 236 ? -6.276 11.382 1.313 1.00 89.50 236 LYS A CA 1
ATOM 1886 C C . LYS A 1 236 ? -5.207 10.572 0.601 1.00 89.50 236 LYS A C 1
ATOM 1888 O O . LYS A 1 236 ? -5.437 9.412 0.249 1.00 89.50 236 LYS A O 1
ATOM 1893 N N . HIS A 1 237 ? -4.038 11.170 0.391 1.00 88.56 237 HIS A N 1
ATOM 1894 C CA . HIS A 1 237 ? -3.024 10.604 -0.492 1.00 88.56 237 HIS A CA 1
ATOM 1895 C C . HIS A 1 237 ? -1.863 9.962 0.260 1.00 88.56 237 HIS A C 1
ATOM 1897 O O . HIS A 1 237 ? -1.227 9.068 -0.296 1.00 88.56 237 HIS A O 1
ATOM 1903 N N . VAL A 1 238 ? -1.602 10.341 1.518 1.00 92.00 238 VAL A N 1
ATOM 1904 C CA . VAL A 1 238 ? -0.426 9.860 2.266 1.00 92.00 238 VAL A CA 1
ATOM 1905 C C . VAL A 1 238 ? -0.790 8.839 3.342 1.00 92.00 238 VAL A C 1
ATOM 1907 O O . VAL A 1 238 ? -0.216 7.752 3.365 1.00 92.00 238 VAL A O 1
ATOM 1910 N N . LEU A 1 239 ? -1.733 9.172 4.225 1.00 92.56 239 LEU A N 1
ATOM 1911 C CA . LEU A 1 239 ? -2.050 8.364 5.410 1.00 92.56 239 LEU A CA 1
ATOM 1912 C C . LEU A 1 239 ? -3.353 7.569 5.302 1.00 92.56 239 LEU A C 1
ATOM 1914 O O . LEU A 1 239 ? -3.558 6.667 6.117 1.00 92.56 239 LEU A O 1
ATOM 1918 N N . LYS A 1 240 ? -4.208 7.893 4.319 1.00 90.56 240 LYS A N 1
ATOM 1919 C CA . LYS A 1 240 ? -5.589 7.388 4.223 1.00 90.56 240 LYS A CA 1
ATOM 1920 C C . LYS A 1 240 ? -6.334 7.581 5.556 1.00 90.56 240 LYS A C 1
ATOM 1922 O O . LYS A 1 240 ? -6.939 6.660 6.087 1.00 90.56 240 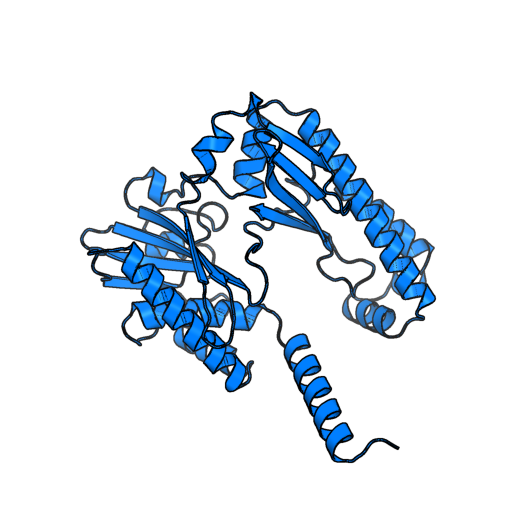LYS A O 1
ATOM 1927 N N . ALA A 1 241 ? -6.199 8.784 6.119 1.00 94.12 241 ALA A N 1
ATOM 1928 C CA . ALA A 1 241 ? -6.677 9.159 7.449 1.00 94.12 241 ALA A CA 1
ATOM 1929 C C . ALA A 1 241 ? -8.039 9.866 7.372 1.00 94.12 241 ALA A C 1
ATOM 1931 O O . ALA A 1 241 ? -8.142 11.084 7.549 1.00 94.12 241 ALA A O 1
ATOM 1932 N N . PHE A 1 242 ? -9.063 9.097 7.017 1.00 92.62 242 PHE A N 1
ATOM 1933 C CA . PHE A 1 242 ? -10.457 9.525 6.919 1.00 92.62 242 PHE A CA 1
ATOM 1934 C C . PHE A 1 242 ? -11.373 8.328 7.230 1.00 92.62 242 PHE A C 1
ATOM 1936 O O . PHE A 1 242 ? -10.925 7.186 7.081 1.00 92.62 242 PHE A O 1
ATOM 1943 N N . PRO A 1 243 ? -12.607 8.560 7.706 1.00 95.25 243 PRO A N 1
ATOM 1944 C CA . PRO A 1 243 ? -13.549 7.480 7.986 1.00 95.25 243 PRO A CA 1
ATOM 1945 C C . PRO A 1 243 ? -14.000 6.790 6.693 1.00 95.25 243 PRO A C 1
ATOM 1947 O O . PRO A 1 243 ? -14.149 7.432 5.654 1.00 95.25 243 PRO A O 1
ATOM 1950 N N . THR A 1 244 ? -14.216 5.475 6.745 1.00 94.94 244 THR A N 1
ATOM 1951 C CA . THR A 1 244 ? -14.883 4.763 5.646 1.00 94.94 244 THR A CA 1
ATOM 1952 C C . THR A 1 244 ? -16.384 5.086 5.642 1.00 94.94 244 THR A C 1
ATOM 1954 O O . THR A 1 244 ? -16.929 5.423 6.697 1.00 94.94 244 THR A O 1
ATOM 1957 N N . PRO A 1 245 ? -17.105 4.903 4.519 1.00 95.38 245 PRO A N 1
ATOM 1958 C CA . PRO A 1 245 ? -18.556 5.124 4.477 1.00 95.38 245 PRO A CA 1
ATOM 1959 C C . PRO A 1 245 ? -19.329 4.332 5.545 1.00 95.38 245 PRO A C 1
ATOM 1961 O O . PRO A 1 245 ? -20.320 4.800 6.097 1.00 95.38 245 PRO A O 1
ATOM 1964 N N . ALA A 1 246 ? -18.846 3.139 5.901 1.00 93.25 246 ALA A N 1
ATOM 1965 C CA . ALA A 1 246 ? -19.413 2.339 6.982 1.00 93.25 246 ALA A CA 1
ATOM 1966 C C . ALA A 1 246 ? -19.195 2.937 8.385 1.00 93.25 246 ALA A C 1
ATOM 1968 O O . ALA A 1 246 ? -20.058 2.783 9.255 1.00 93.25 246 ALA A O 1
ATOM 1969 N N . GLN A 1 247 ? -18.050 3.590 8.617 1.00 95.31 247 GLN A N 1
ATOM 1970 C CA . GLN A 1 247 ? -17.789 4.332 9.853 1.00 95.31 247 GLN A CA 1
ATOM 1971 C C . GLN A 1 247 ? -18.667 5.584 9.928 1.00 95.31 247 GLN A C 1
ATOM 1973 O O . GLN A 1 247 ? -19.273 5.826 10.968 1.00 95.31 247 GLN A O 1
ATOM 1978 N N . GLU A 1 248 ? -18.790 6.332 8.827 1.00 96.06 248 GLU A N 1
ATOM 1979 C CA . GLU A 1 248 ? -19.655 7.519 8.739 1.00 96.06 248 GLU A CA 1
ATOM 1980 C C . GLU A 1 248 ? -21.127 7.172 8.996 1.00 96.06 248 GLU A C 1
ATOM 1982 O O . GLU A 1 248 ? -21.812 7.875 9.733 1.00 96.06 248 GLU A O 1
ATOM 1987 N N . ALA A 1 249 ? -21.595 6.038 8.469 1.00 92.81 249 ALA A N 1
ATOM 1988 C CA . ALA A 1 249 ? -22.947 5.535 8.703 1.00 92.81 249 ALA A CA 1
ATOM 1989 C C . ALA A 1 249 ? -23.160 4.922 10.108 1.00 92.81 249 ALA A C 1
ATOM 1991 O O . ALA A 1 249 ? -24.261 4.472 10.419 1.00 92.81 249 ALA A O 1
ATOM 1992 N N . GLY A 1 250 ? -22.128 4.839 10.958 1.00 92.25 250 GLY A N 1
ATOM 1993 C CA . GLY A 1 250 ? -22.224 4.313 12.330 1.00 92.25 250 GLY A CA 1
ATOM 1994 C C . GLY A 1 250 ? -22.436 2.793 12.450 1.00 92.25 250 GLY A C 1
ATOM 1995 O O . GLY A 1 250 ? -22.564 2.262 13.560 1.00 92.25 250 GLY A O 1
ATOM 1996 N N . VAL A 1 251 ? -22.439 2.069 11.327 1.00 89.25 251 VAL A N 1
ATOM 1997 C CA . VAL A 1 251 ? -22.724 0.622 11.248 1.00 89.25 251 VAL A CA 1
ATOM 1998 C C . VAL A 1 251 ? -21.465 -0.249 11.229 1.00 89.25 251 VAL A C 1
ATOM 2000 O O . VAL A 1 251 ? -21.542 -1.459 11.463 1.00 89.25 251 VAL A O 1
ATOM 2003 N N . GLY A 1 252 ? -20.292 0.347 11.011 1.00 90.75 252 GLY A N 1
ATOM 2004 C CA . GLY A 1 252 ? -19.027 -0.372 10.914 1.00 90.75 252 GLY A CA 1
ATOM 2005 C C . GLY A 1 252 ? -17.868 0.303 11.639 1.00 90.75 252 GLY A C 1
ATOM 2006 O O . GLY A 1 252 ? -17.930 1.467 12.016 1.00 90.75 252 GLY A O 1
ATOM 2007 N N . ASN A 1 253 ? -16.799 -0.461 11.848 1.00 94.81 253 ASN A N 1
ATOM 2008 C CA . ASN A 1 253 ? -15.479 0.067 12.197 1.00 94.81 253 ASN A CA 1
ATOM 2009 C C . ASN A 1 253 ? -14.495 -0.275 11.076 1.00 94.81 253 ASN A C 1
ATOM 2011 O O . ASN A 1 253 ? -14.709 -1.246 10.347 1.00 94.81 253 ASN A O 1
ATOM 2015 N N . HIS A 1 254 ? -13.385 0.451 10.994 1.00 95.50 254 HIS A N 1
ATOM 2016 C CA . HIS A 1 254 ? -12.275 0.091 10.122 1.00 95.50 254 HIS A CA 1
ATOM 2017 C C . HIS A 1 254 ? -10.981 -0.005 10.926 1.00 95.50 254 HIS A C 1
ATOM 2019 O O . HIS A 1 254 ? -10.718 0.809 11.812 1.00 95.50 254 HIS A O 1
ATOM 2025 N N . MET A 1 255 ? -10.159 -1.006 10.619 1.00 95.56 255 MET A N 1
ATOM 2026 C CA . MET A 1 255 ? -8.811 -1.109 11.162 1.00 95.56 255 MET A CA 1
ATOM 2027 C C . MET A 1 255 ? -7.794 -1.382 10.062 1.00 95.56 255 MET A C 1
ATOM 2029 O O . MET A 1 255 ? -7.981 -2.244 9.203 1.00 95.56 255 MET A O 1
ATOM 2033 N N . ARG A 1 256 ? -6.653 -0.700 10.142 1.00 94.88 256 ARG A N 1
ATOM 2034 C CA . ARG A 1 256 ? -5.459 -1.091 9.395 1.00 94.88 256 ARG A CA 1
ATOM 2035 C C . ARG A 1 256 ? -4.603 -1.969 10.290 1.00 94.88 256 ARG A C 1
ATOM 2037 O O . ARG A 1 256 ? -4.065 -1.481 11.282 1.00 94.88 256 ARG A O 1
ATOM 2044 N N . HIS A 1 257 ? -4.469 -3.245 9.944 1.00 95.62 257 HIS A N 1
ATOM 2045 C CA . HIS A 1 257 ? -3.676 -4.223 10.686 1.00 95.62 257 HIS A CA 1
ATOM 2046 C C . HIS A 1 257 ? -2.371 -4.509 9.951 1.00 95.62 257 HIS A C 1
ATOM 2048 O O . HIS A 1 257 ? -2.367 -4.919 8.794 1.00 95.62 257 HIS A O 1
ATOM 2054 N N . SER A 1 258 ? -1.248 -4.256 10.616 1.00 93.50 258 SER A N 1
ATOM 2055 C CA . SER A 1 258 ? 0.087 -4.500 10.078 1.00 93.50 258 SER A CA 1
ATOM 2056 C C . SER A 1 258 ? 0.770 -5.618 10.846 1.00 93.50 258 SER A C 1
ATOM 2058 O O . SER A 1 258 ? 0.918 -5.529 12.064 1.00 93.50 258 SER A O 1
ATOM 2060 N N . THR A 1 259 ? 1.255 -6.630 10.130 1.00 93.44 259 THR A N 1
ATOM 2061 C CA . THR A 1 259 ? 2.075 -7.706 10.691 1.00 93.44 259 THR A CA 1
ATOM 2062 C C . THR A 1 259 ? 3.479 -7.671 10.107 1.00 93.44 259 THR A C 1
ATOM 2064 O O . THR A 1 259 ? 3.674 -7.670 8.889 1.00 93.44 259 THR A O 1
ATOM 2067 N N . THR A 1 260 ? 4.471 -7.647 10.993 1.00 91.38 260 THR A N 1
ATOM 2068 C CA . THR A 1 260 ? 5.887 -7.519 10.636 1.00 91.38 260 THR A CA 1
ATOM 2069 C C . THR A 1 260 ? 6.716 -8.640 11.246 1.00 91.38 260 THR A C 1
ATOM 2071 O O . THR A 1 260 ? 6.386 -9.121 12.328 1.00 91.38 260 THR A O 1
ATOM 2074 N N . GLY A 1 261 ? 7.794 -9.043 10.574 1.00 89.12 261 GLY A N 1
ATOM 2075 C CA . GLY A 1 261 ? 8.734 -10.052 11.070 1.00 89.12 261 GLY A CA 1
ATOM 2076 C C . GLY A 1 261 ? 8.617 -11.409 10.375 1.00 89.12 261 GLY A C 1
ATOM 2077 O O . GLY A 1 261 ? 7.771 -11.620 9.506 1.00 89.12 261 GLY A O 1
ATOM 2078 N N . THR A 1 262 ? 9.512 -12.328 10.737 1.00 89.00 262 THR A N 1
ATOM 2079 C CA . THR A 1 262 ? 9.660 -13.647 10.098 1.00 89.00 262 THR A CA 1
ATOM 2080 C C . THR A 1 262 ? 9.933 -14.740 11.127 1.00 89.00 262 THR A C 1
ATOM 2082 O O . THR A 1 262 ? 10.300 -14.457 12.269 1.00 89.00 262 THR A O 1
ATOM 2085 N N . ASN A 1 263 ? 9.792 -16.002 10.713 1.00 86.94 263 ASN A N 1
ATOM 2086 C CA . ASN A 1 263 ? 10.198 -17.180 11.481 1.00 86.94 263 ASN A CA 1
ATOM 2087 C C . ASN A 1 263 ? 9.506 -17.275 12.850 1.00 86.94 263 ASN A C 1
ATOM 2089 O O . ASN A 1 263 ? 10.138 -17.606 13.851 1.00 86.94 263 ASN A O 1
ATOM 2093 N N . GLY A 1 264 ? 8.210 -16.959 12.903 1.00 85.81 264 GLY A N 1
ATOM 2094 C CA . GLY A 1 264 ? 7.422 -16.994 14.140 1.00 85.81 264 GLY A CA 1
ATOM 2095 C C . GLY A 1 264 ? 7.648 -15.814 15.094 1.00 85.81 264 GLY A C 1
ATOM 2096 O O . GLY A 1 264 ? 6.960 -15.726 16.104 1.00 85.81 264 GLY A O 1
ATOM 2097 N N . LYS A 1 265 ? 8.567 -14.889 14.789 1.00 91.56 265 LYS A N 1
ATOM 2098 C CA . LYS A 1 265 ? 8.796 -13.671 15.579 1.00 91.56 265 LYS A CA 1
ATOM 2099 C C . LYS A 1 265 ? 8.043 -12.506 14.945 1.00 91.56 265 LYS A C 1
ATOM 2101 O O . LYS A 1 265 ? 8.626 -11.716 14.200 1.00 91.56 265 LYS A O 1
ATOM 2106 N N . TYR A 1 266 ? 6.739 -12.441 15.201 1.00 94.31 266 TYR A N 1
ATOM 2107 C CA . TYR A 1 266 ? 5.867 -11.422 14.622 1.00 94.31 266 TYR A CA 1
ATOM 2108 C C . TYR A 1 266 ? 5.599 -10.269 15.590 1.00 94.31 266 TYR A C 1
ATOM 2110 O O . TYR A 1 266 ? 5.524 -10.442 16.803 1.00 94.31 266 TYR A O 1
ATOM 2118 N N . SER A 1 267 ? 5.460 -9.069 15.038 1.00 93.75 267 SER A N 1
ATOM 2119 C CA . SER A 1 267 ? 4.985 -7.881 15.743 1.00 93.75 267 SER A CA 1
ATOM 2120 C C . SER A 1 267 ? 3.798 -7.293 14.998 1.00 93.75 267 SER A C 1
ATOM 2122 O O . SER A 1 267 ? 3.816 -7.216 13.764 1.00 93.75 267 SER A O 1
ATOM 2124 N N . HIS A 1 268 ? 2.801 -6.846 15.755 1.00 94.31 268 HIS A N 1
ATOM 2125 C CA . HIS A 1 268 ? 1.550 -6.325 15.221 1.00 94.31 268 HIS A CA 1
ATOM 2126 C C . HIS A 1 268 ? 1.373 -4.847 15.565 1.00 94.31 268 HIS A C 1
ATOM 2128 O O . HIS A 1 268 ? 1.720 -4.401 16.658 1.00 94.31 268 HIS A O 1
ATOM 2134 N N . SER A 1 269 ? 0.805 -4.095 14.629 1.00 93.12 269 SER A N 1
ATOM 2135 C CA . SER A 1 269 ? 0.275 -2.754 14.862 1.00 93.12 269 SER A CA 1
ATOM 2136 C C . SER A 1 269 ? -1.136 -2.699 14.304 1.00 93.12 269 SER A C 1
ATOM 2138 O O . SER A 1 269 ? -1.407 -3.251 13.236 1.00 93.12 269 SER A O 1
ATOM 2140 N N . SER A 1 270 ? -2.051 -2.055 15.019 1.00 93.81 270 SER A N 1
ATOM 2141 C CA . SER A 1 270 ? -3.380 -1.787 14.483 1.00 93.81 270 SER A CA 1
ATOM 2142 C C . SER A 1 270 ? -3.859 -0.432 14.921 1.00 93.81 270 SER A C 1
ATOM 2144 O O . SER A 1 270 ? -3.732 -0.074 16.093 1.00 93.81 270 SER A O 1
ATOM 2146 N N . ILE A 1 271 ? -4.423 0.284 13.963 1.00 94.38 271 ILE A N 1
ATOM 2147 C CA . ILE A 1 271 ? -4.947 1.625 14.156 1.00 94.38 271 ILE A CA 1
ATOM 2148 C C . ILE A 1 271 ? -6.311 1.731 13.481 1.00 94.38 271 ILE A C 1
ATOM 2150 O O . ILE A 1 271 ? -6.560 1.034 12.494 1.00 94.38 271 ILE A O 1
ATOM 2154 N N . ASP A 1 272 ? -7.154 2.631 13.978 1.00 95.56 272 ASP A N 1
ATOM 2155 C CA . ASP A 1 272 ? -8.239 3.214 13.191 1.00 95.56 272 ASP A CA 1
ATO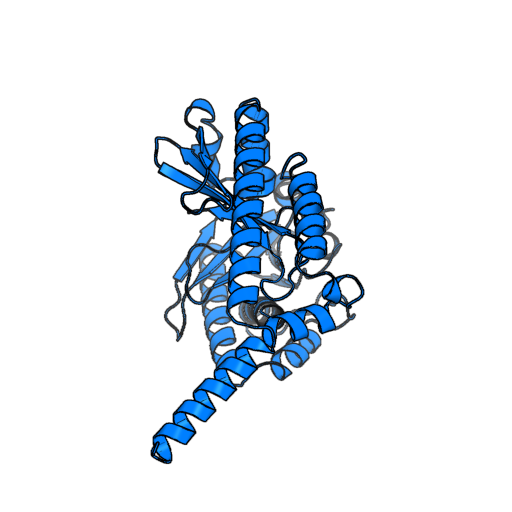M 2156 C C . ASP A 1 272 ? -7.649 4.405 12.417 1.00 95.56 272 ASP A C 1
ATOM 2158 O O . ASP A 1 272 ? -7.291 5.409 13.045 1.00 95.56 272 ASP A O 1
ATOM 2162 N N . PRO A 1 273 ? -7.478 4.319 11.084 1.00 93.38 273 PRO A N 1
ATOM 2163 C CA . PRO A 1 273 ? -6.854 5.389 10.310 1.00 93.38 273 PRO A CA 1
ATOM 2164 C C . PRO A 1 273 ? -7.569 6.736 10.444 1.00 93.38 273 PRO A C 1
ATOM 2166 O O . PRO A 1 273 ? -6.904 7.770 10.398 1.00 93.38 273 PRO A O 1
ATOM 2169 N N . SER A 1 274 ? -8.892 6.726 10.637 1.00 94.44 274 SER A N 1
ATOM 2170 C CA . SER A 1 274 ? -9.711 7.939 10.728 1.00 94.44 274 SER A CA 1
ATOM 2171 C C . SER A 1 274 ? -9.484 8.729 12.018 1.00 94.44 274 SER A C 1
ATOM 2173 O O . SER A 1 27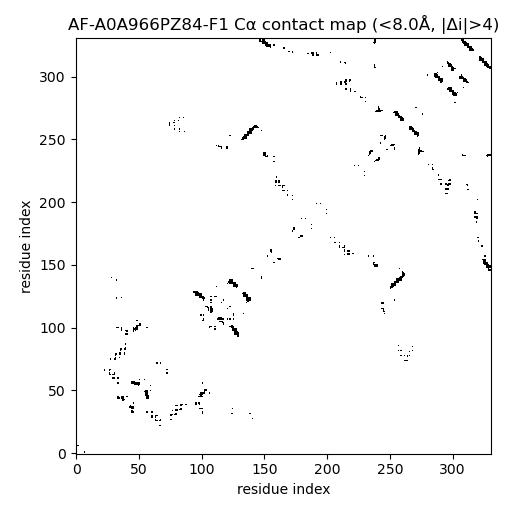4 ? -9.707 9.933 12.039 1.00 94.44 274 SER A O 1
ATOM 2175 N N . GLN A 1 275 ? -9.002 8.066 13.073 1.00 95.50 275 GLN A N 1
ATOM 2176 C CA . GLN A 1 275 ? -8.815 8.661 14.400 1.00 95.50 275 GLN A CA 1
ATOM 2177 C C . GLN A 1 275 ? -7.341 8.795 14.786 1.00 95.50 275 GLN A C 1
ATOM 2179 O O . GLN A 1 275 ? -6.942 9.740 15.465 1.00 95.50 275 GLN A O 1
ATOM 2184 N N . HIS A 1 276 ? -6.505 7.841 14.367 1.00 95.38 276 HIS A N 1
ATOM 2185 C CA . HIS A 1 276 ? -5.151 7.684 14.893 1.00 95.38 276 HIS A CA 1
ATOM 2186 C C . HIS A 1 276 ? -4.278 8.928 14.713 1.00 95.38 276 HIS A C 1
ATOM 2188 O O . HIS A 1 276 ? -3.465 9.228 15.582 1.00 95.38 276 HIS A O 1
ATOM 2194 N N . TYR A 1 277 ? -4.456 9.668 13.619 1.00 95.56 277 TYR A N 1
ATOM 2195 C CA . TYR A 1 277 ? -3.619 10.820 13.288 1.00 95.56 277 TYR A CA 1
ATOM 2196 C C . TYR A 1 277 ? -4.211 12.171 13.708 1.00 95.56 277 TYR A C 1
ATOM 2198 O O . TYR A 1 277 ? -3.555 13.191 13.501 1.00 95.56 277 TYR A O 1
ATOM 2206 N N . GLU A 1 278 ? -5.397 12.215 14.324 1.00 95.25 278 GLU A N 1
ATOM 2207 C CA . GLU A 1 278 ? -6.079 13.484 14.638 1.00 95.25 278 GLU A CA 1
ATOM 2208 C C . GLU A 1 278 ? -5.283 14.376 15.585 1.00 95.25 278 GLU A C 1
ATOM 2210 O O . GLU A 1 278 ? -5.203 15.583 15.378 1.00 95.25 278 GLU A O 1
ATOM 2215 N N . HIS A 1 279 ? -4.582 13.784 16.552 1.00 94.25 279 HIS A N 1
ATOM 2216 C CA . HIS A 1 279 ? -3.696 14.516 17.461 1.00 94.25 279 HIS A CA 1
ATOM 2217 C C . HIS A 1 279 ? -2.584 15.314 16.738 1.00 94.25 279 HIS A C 1
ATOM 2219 O O . HIS A 1 279 ? -2.037 16.262 17.304 1.00 94.25 279 HIS A O 1
ATOM 2225 N N . ILE A 1 280 ? -2.255 14.949 15.491 1.00 95.88 280 ILE A N 1
ATOM 2226 C CA . ILE A 1 280 ? -1.330 15.677 14.608 1.00 95.88 280 ILE A CA 1
ATOM 2227 C C . ILE A 1 280 ? -2.104 16.568 13.633 1.00 95.88 280 ILE A C 1
ATOM 2229 O O . ILE A 1 280 ? -1.799 17.749 13.494 1.00 95.88 280 ILE A O 1
ATOM 2233 N N . LEU A 1 281 ? -3.084 16.000 12.928 1.00 95.38 281 LEU A N 1
ATOM 2234 C CA . LEU A 1 281 ? -3.746 16.654 11.796 1.00 95.38 281 LEU A CA 1
ATOM 2235 C C . LEU A 1 281 ? -4.708 17.774 12.213 1.00 95.38 281 LEU A C 1
ATOM 2237 O O . LEU A 1 281 ? -5.018 18.625 11.383 1.00 95.38 281 LEU A O 1
ATOM 2241 N N . ALA A 1 282 ? -5.138 17.803 13.477 1.00 93.56 282 ALA A N 1
ATOM 2242 C CA . ALA A 1 282 ? -5.918 18.898 14.049 1.00 93.56 282 ALA A CA 1
ATOM 2243 C C . ALA A 1 282 ? -5.078 20.152 14.370 1.00 93.56 282 ALA A C 1
ATOM 2245 O O . ALA A 1 282 ? -5.656 21.203 14.620 1.00 93.56 282 ALA A O 1
ATOM 2246 N N . ASN A 1 283 ? -3.740 20.061 14.330 1.00 93.38 283 ASN A N 1
ATOM 2247 C CA . ASN A 1 283 ? -2.813 21.172 14.593 1.00 93.38 283 ASN A CA 1
ATOM 2248 C C . ASN A 1 283 ? -1.966 21.507 13.342 1.00 93.38 283 ASN A C 1
ATOM 2250 O O . ASN A 1 283 ? -0.739 21.309 13.328 1.00 93.38 283 ASN A O 1
ATOM 2254 N N . PRO A 1 284 ? -2.592 21.951 12.235 1.00 91.94 284 PRO A N 1
ATOM 2255 C CA . PRO A 1 284 ? -1.911 22.148 10.954 1.00 91.94 284 PRO A CA 1
ATOM 2256 C C . PRO A 1 284 ? -0.787 23.192 11.003 1.00 91.94 284 PRO A C 1
ATOM 2258 O O . PRO A 1 284 ? 0.180 23.101 10.244 1.00 91.94 284 PRO A O 1
ATOM 2261 N N . GLU A 1 285 ? -0.858 24.157 11.916 1.00 93.06 285 GLU A N 1
ATOM 2262 C CA . GLU A 1 285 ? 0.137 25.209 12.119 1.00 93.06 285 GLU A CA 1
ATOM 2263 C C . GLU A 1 285 ? 1.495 24.679 12.595 1.00 93.06 285 GLU A C 1
ATOM 2265 O O . GLU A 1 285 ? 2.519 25.346 12.414 1.00 93.06 285 GLU A O 1
ATOM 2270 N N . LYS A 1 286 ? 1.534 23.457 13.139 1.00 94.56 286 LYS A N 1
ATOM 2271 C CA . LYS A 1 286 ? 2.757 22.752 13.559 1.00 94.56 286 LYS A CA 1
ATOM 2272 C C . LYS A 1 286 ? 3.317 21.828 12.482 1.00 94.56 286 LYS A C 1
ATOM 2274 O O . LYS A 1 286 ? 4.393 21.250 12.672 1.00 94.56 286 LYS A O 1
ATOM 2279 N N . ILE A 1 287 ? 2.623 21.692 11.351 1.00 96.44 287 ILE A N 1
ATOM 2280 C CA . ILE A 1 287 ? 3.037 20.827 10.249 1.00 96.44 287 ILE A CA 1
ATOM 2281 C C . ILE A 1 287 ? 3.960 21.583 9.296 1.00 96.44 287 ILE A C 1
ATOM 2283 O O . ILE A 1 287 ? 3.732 22.734 8.924 1.00 96.44 287 ILE A O 1
ATOM 2287 N N . ARG A 1 288 ? 5.044 20.923 8.892 1.00 95.56 288 ARG A N 1
ATOM 2288 C CA . ARG A 1 288 ? 5.990 21.417 7.886 1.00 95.56 288 ARG A CA 1
ATOM 2289 C C . ARG A 1 288 ? 6.243 20.334 6.847 1.00 95.56 288 ARG A C 1
ATOM 2291 O O . ARG A 1 288 ? 6.268 19.148 7.180 1.00 95.56 288 ARG A O 1
ATOM 2298 N N . VAL A 1 289 ? 6.452 20.757 5.604 1.00 96.31 289 VAL A N 1
ATOM 2299 C CA . VAL A 1 289 ? 6.780 19.886 4.473 1.00 96.31 289 VAL A CA 1
ATOM 2300 C C . VAL A 1 289 ? 8.212 20.148 4.015 1.00 96.31 289 VAL A C 1
ATOM 2302 O O . VAL A 1 289 ? 8.625 21.296 3.842 1.00 96.31 289 VAL A O 1
ATOM 2305 N N . HIS A 1 290 ? 8.964 19.073 3.804 1.00 94.75 290 HIS A N 1
ATOM 2306 C CA . HIS A 1 290 ? 10.374 19.110 3.412 1.00 94.75 290 HIS A CA 1
ATOM 2307 C C . HIS A 1 290 ? 10.629 18.090 2.310 1.00 94.75 290 HIS A C 1
ATOM 2309 O O . HIS A 1 290 ? 9.917 17.092 2.218 1.00 94.75 290 HIS A O 1
ATOM 2315 N N . VAL A 1 291 ? 11.667 18.289 1.503 1.00 93.81 291 VAL A N 1
ATOM 2316 C CA . VAL A 1 291 ? 12.162 17.225 0.618 1.00 93.81 291 VAL A CA 1
ATOM 2317 C C . VAL A 1 291 ? 12.783 16.122 1.491 1.00 93.81 291 VAL A C 1
ATOM 2319 O O . VAL A 1 291 ? 13.533 16.414 2.423 1.00 93.81 291 VAL A O 1
ATOM 2322 N N . ASP A 1 292 ? 12.439 14.852 1.242 1.00 86.31 292 ASP A N 1
ATOM 2323 C CA . ASP A 1 292 ? 13.007 13.714 1.984 1.00 86.31 292 ASP A CA 1
ATOM 2324 C C . ASP A 1 292 ? 14.521 13.642 1.727 1.00 86.31 292 ASP A C 1
ATOM 2326 O O . ASP A 1 292 ? 14.986 13.969 0.637 1.00 86.31 292 ASP A O 1
ATOM 2330 N N . LYS A 1 293 ? 15.308 13.166 2.699 1.00 76.62 293 LYS A N 1
ATOM 2331 C CA . LYS A 1 293 ? 16.786 13.164 2.603 1.00 76.62 293 LYS A CA 1
ATOM 2332 C C . LYS A 1 293 ? 17.323 12.415 1.377 1.00 76.62 293 LYS A C 1
ATOM 2334 O O . LYS A 1 293 ? 18.404 12.719 0.895 1.00 76.62 293 LYS A O 1
ATOM 2339 N N . ALA A 1 294 ? 16.570 11.433 0.887 1.00 77.06 294 ALA A N 1
ATOM 2340 C CA . ALA A 1 294 ? 16.915 10.661 -0.302 1.00 77.06 294 ALA A CA 1
ATOM 2341 C C . ALA A 1 294 ? 16.601 11.385 -1.627 1.00 77.06 294 ALA A C 1
ATOM 2343 O O . ALA A 1 294 ? 16.845 10.819 -2.687 1.00 77.06 294 ALA A O 1
ATOM 2344 N N . GLY A 1 295 ? 15.980 12.568 -1.594 1.00 80.56 295 GLY A N 1
ATOM 2345 C CA . GLY A 1 295 ? 15.537 13.316 -2.775 1.00 80.56 295 GLY A CA 1
ATOM 2346 C C . GLY A 1 295 ? 14.332 12.705 -3.495 1.00 80.56 295 GLY A C 1
ATOM 2347 O O . GLY A 1 295 ? 13.735 13.343 -4.336 1.00 80.56 295 GLY A O 1
ATOM 2348 N N . GLN A 1 296 ? 13.896 11.491 -3.165 1.00 87.56 296 GLN A N 1
ATOM 2349 C CA . GLN A 1 296 ? 12.859 10.774 -3.923 1.00 87.56 296 GLN A CA 1
ATOM 2350 C C . GLN A 1 296 ? 11.433 10.997 -3.387 1.00 87.56 296 GLN A C 1
ATOM 2352 O O . GLN A 1 296 ? 10.562 10.140 -3.535 1.00 87.56 296 GLN A O 1
ATOM 2357 N N . GLY A 1 297 ? 11.170 12.112 -2.707 1.00 92.44 297 GLY A N 1
ATOM 2358 C CA . GLY A 1 297 ? 9.860 12.387 -2.123 1.00 92.44 297 GLY A CA 1
ATOM 2359 C C . GLY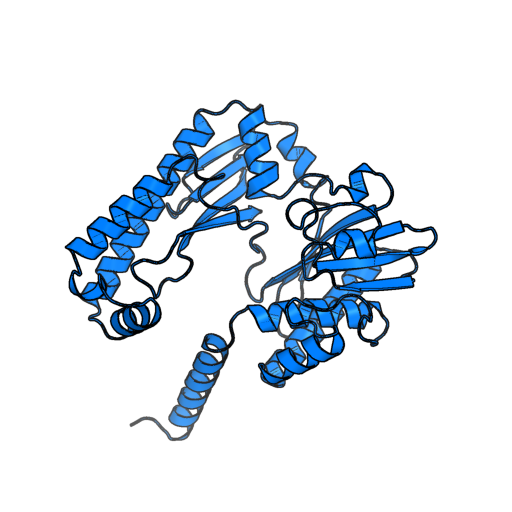 A 1 297 ? 9.838 13.581 -1.185 1.00 92.44 297 GLY A C 1
ATOM 2360 O O . GLY A 1 297 ? 10.823 14.304 -1.048 1.00 92.44 297 GLY A O 1
ATOM 2361 N N . VAL A 1 298 ? 8.711 13.742 -0.502 1.00 94.88 298 VAL A N 1
ATOM 2362 C CA . VAL A 1 298 ? 8.519 14.732 0.558 1.00 94.88 298 VAL A CA 1
ATOM 2363 C C . VAL A 1 298 ? 8.256 14.055 1.899 1.00 94.88 298 VAL A C 1
ATOM 2365 O O . VAL A 1 298 ? 7.685 12.963 1.977 1.00 94.88 298 VAL A O 1
ATOM 2368 N N . ALA A 1 299 ? 8.686 14.712 2.967 1.00 95.56 299 ALA A N 1
ATOM 2369 C CA . ALA A 1 299 ? 8.465 14.329 4.348 1.00 95.56 299 ALA A CA 1
ATOM 2370 C C . ALA A 1 299 ? 7.612 15.393 5.047 1.00 95.56 299 ALA A C 1
ATOM 2372 O O . ALA A 1 299 ? 7.817 16.593 4.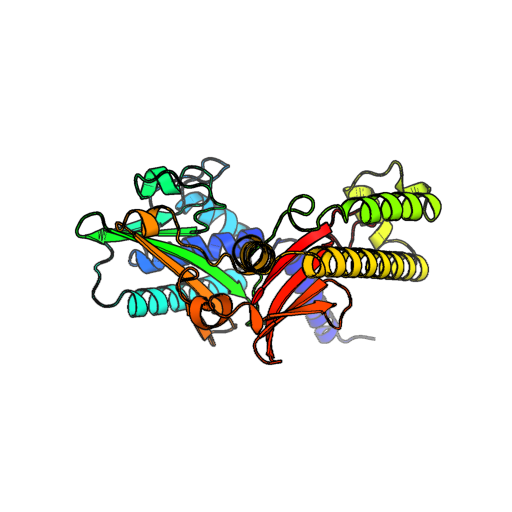855 1.00 95.56 299 ALA A O 1
ATOM 2373 N N . PHE A 1 300 ? 6.685 14.938 5.884 1.00 96.31 300 PHE A N 1
ATOM 2374 C CA . PHE A 1 300 ? 5.831 15.785 6.708 1.00 96.31 300 PHE A CA 1
ATOM 2375 C C . PHE A 1 300 ? 6.258 15.646 8.162 1.00 96.31 300 PHE A C 1
ATOM 2377 O O . PHE A 1 300 ? 6.361 14.530 8.682 1.00 96.31 300 PHE A O 1
ATOM 2384 N N . SER A 1 301 ? 6.523 16.773 8.814 1.00 96.50 301 SER A N 1
ATOM 2385 C CA . SER A 1 301 ? 6.914 16.825 10.221 1.00 96.50 301 SER A CA 1
ATOM 2386 C C . SER A 1 301 ? 5.917 17.609 11.051 1.00 96.50 301 SER A C 1
ATOM 2388 O O . SER A 1 301 ? 5.436 18.634 10.583 1.00 96.50 301 SER A O 1
ATOM 2390 N N . HIS A 1 302 ? 5.694 17.174 12.285 1.00 96.44 302 HIS A N 1
ATOM 2391 C CA . HIS A 1 302 ? 4.911 17.863 13.303 1.00 96.44 302 HIS A CA 1
ATOM 2392 C C . HIS A 1 302 ? 5.811 18.083 14.524 1.00 96.44 302 HIS A C 1
ATOM 2394 O O . HIS A 1 302 ? 6.447 17.136 14.994 1.00 96.44 302 HIS A O 1
ATOM 2400 N N . ASN A 1 303 ? 5.941 19.329 14.995 1.00 94.00 303 ASN A N 1
ATOM 2401 C CA . ASN A 1 303 ? 6.885 19.707 16.063 1.00 94.00 303 ASN A CA 1
ATOM 2402 C C . ASN A 1 303 ? 8.321 19.196 15.814 1.00 94.00 303 ASN A C 1
ATOM 2404 O O . ASN A 1 303 ? 8.957 18.600 16.681 1.00 94.00 303 ASN A O 1
ATOM 2408 N N . GLY A 1 304 ? 8.808 19.350 14.578 1.00 92.88 304 GLY A N 1
ATOM 2409 C CA . GLY A 1 304 ? 10.158 18.933 14.174 1.00 92.88 304 GLY A CA 1
ATOM 2410 C C . GLY A 1 304 ? 10.359 17.422 13.987 1.00 92.88 304 GLY A C 1
ATOM 2411 O O . GLY A 1 304 ? 11.402 17.009 13.485 1.00 92.88 304 GLY A O 1
ATOM 2412 N N . ARG A 1 305 ? 9.371 16.578 14.316 1.00 94.56 305 ARG A N 1
ATOM 2413 C CA . ARG A 1 305 ? 9.449 15.120 14.133 1.00 94.56 305 ARG A CA 1
ATOM 2414 C C . ARG A 1 305 ? 8.698 14.695 12.880 1.00 94.56 305 ARG A C 1
ATOM 2416 O O . ARG A 1 305 ? 7.528 15.028 12.715 1.00 94.56 305 ARG A O 1
ATOM 2423 N N . VAL A 1 306 ? 9.363 13.968 11.982 1.00 94.56 306 VAL A N 1
ATOM 2424 C CA . VAL A 1 306 ? 8.717 13.422 10.777 1.00 94.56 306 VAL A CA 1
ATOM 2425 C C . VAL A 1 306 ? 7.703 12.359 11.192 1.00 94.56 306 VAL A C 1
ATOM 2427 O O . VAL A 1 306 ? 8.091 11.442 11.906 1.00 94.56 306 VAL A O 1
ATOM 2430 N N . PHE A 1 307 ? 6.459 12.476 10.723 1.00 94.38 307 PHE A N 1
ATOM 2431 C CA . PHE A 1 307 ? 5.373 11.523 11.001 1.00 94.38 307 PHE A CA 1
ATOM 2432 C C . PHE A 1 307 ? 4.832 10.832 9.740 1.00 94.38 307 PHE A C 1
ATOM 2434 O O . PHE A 1 307 ? 4.219 9.771 9.827 1.00 94.38 307 PHE A O 1
ATOM 2441 N N . ALA A 1 308 ? 5.065 11.407 8.553 1.00 94.56 308 ALA A N 1
ATOM 2442 C CA . ALA A 1 308 ? 4.625 10.827 7.287 1.00 94.56 308 ALA A CA 1
ATOM 2443 C C . ALA A 1 308 ? 5.591 11.143 6.139 1.00 94.56 308 ALA A C 1
ATOM 2445 O O . ALA A 1 308 ? 6.357 12.110 6.186 1.00 94.56 308 ALA A O 1
ATOM 2446 N N . ARG A 1 309 ? 5.554 10.327 5.084 1.00 93.75 309 ARG A N 1
ATOM 2447 C CA . ARG A 1 309 ? 6.308 10.527 3.840 1.00 93.75 309 ARG A CA 1
ATOM 2448 C C . ARG A 1 309 ? 5.450 10.213 2.627 1.00 93.75 309 ARG A C 1
ATOM 2450 O O . ARG A 1 309 ? 4.727 9.222 2.628 1.00 93.75 309 ARG A O 1
ATOM 2457 N N . HIS A 1 310 ? 5.619 11.007 1.576 1.00 92.81 310 HIS A N 1
ATOM 2458 C CA . HIS A 1 310 ? 5.127 10.715 0.236 1.00 92.81 310 HIS A CA 1
ATOM 2459 C C . HIS A 1 310 ? 6.334 10.556 -0.695 1.00 92.81 310 HIS A C 1
ATOM 2461 O O . HIS A 1 310 ? 7.004 11.524 -1.050 1.00 92.81 310 HIS A O 1
ATOM 2467 N N . ARG A 1 311 ? 6.640 9.308 -1.057 1.00 90.19 311 ARG A N 1
ATOM 2468 C CA . ARG A 1 311 ? 7.757 8.944 -1.937 1.00 90.19 311 ARG A CA 1
ATOM 2469 C C . ARG A 1 311 ? 7.289 8.685 -3.354 1.00 90.19 311 ARG A C 1
ATOM 2471 O O . ARG A 1 311 ? 6.221 8.117 -3.550 1.00 90.19 311 ARG A O 1
ATOM 2478 N N . MET A 1 312 ? 8.128 9.003 -4.326 1.00 88.94 312 MET A N 1
ATOM 2479 C CA . MET A 1 312 ? 7.956 8.594 -5.713 1.00 88.94 312 MET A CA 1
ATOM 2480 C C . MET A 1 312 ? 8.952 7.493 -6.037 1.00 88.94 312 MET A C 1
ATOM 2482 O O . MET A 1 312 ? 10.116 7.536 -5.642 1.00 88.94 312 MET A O 1
ATOM 2486 N N . LYS A 1 313 ? 8.481 6.483 -6.758 1.00 86.88 313 LYS A N 1
ATOM 2487 C CA . LYS A 1 313 ? 9.284 5.328 -7.151 1.00 86.88 313 LYS A CA 1
ATOM 2488 C C . LYS A 1 313 ? 8.879 4.869 -8.539 1.00 86.88 313 LYS A C 1
ATOM 2490 O O . LYS A 1 313 ? 7.693 4.846 -8.858 1.00 86.88 313 LYS A O 1
ATOM 2495 N N . PHE A 1 314 ? 9.847 4.455 -9.348 1.00 88.56 314 PHE A N 1
ATOM 2496 C CA . PHE A 1 314 ? 9.533 3.742 -10.581 1.00 88.56 314 PHE A CA 1
ATOM 2497 C C . PHE A 1 314 ? 8.820 2.426 -10.262 1.00 88.56 314 PHE A C 1
ATOM 2499 O O . PHE A 1 314 ? 9.174 1.726 -9.310 1.00 88.56 314 PHE A O 1
ATOM 2506 N N . ASN A 1 315 ? 7.816 2.086 -11.069 1.00 84.88 315 ASN A N 1
ATOM 2507 C CA . ASN A 1 315 ? 7.129 0.798 -11.010 1.00 84.88 315 ASN A CA 1
ATOM 2508 C C . ASN A 1 315 ? 8.077 -0.374 -11.292 1.00 84.88 315 ASN A C 1
ATOM 2510 O O . ASN A 1 315 ? 7.916 -1.444 -10.710 1.00 84.88 315 ASN A O 1
ATOM 2514 N N . SER A 1 316 ? 9.082 -0.164 -12.140 1.00 85.88 316 SER A N 1
ATOM 2515 C CA . SER A 1 316 ? 10.123 -1.128 -12.450 1.00 85.88 316 SER A CA 1
ATOM 2516 C C . SER A 1 316 ? 11.471 -0.426 -12.552 1.00 85.88 316 SER A C 1
ATOM 2518 O O . SER A 1 316 ? 11.630 0.510 -13.323 1.00 85.88 316 SER A O 1
ATOM 2520 N N . GLN A 1 317 ? 12.454 -0.902 -11.789 1.00 85.19 317 GLN A N 1
ATOM 2521 C CA . GLN A 1 317 ? 13.846 -0.456 -11.929 1.00 85.19 317 GLN A CA 1
ATOM 2522 C C . GLN A 1 317 ? 14.546 -1.111 -13.126 1.00 85.19 317 GLN A C 1
ATOM 2524 O O . GLN A 1 317 ? 15.629 -0.688 -13.502 1.00 85.19 317 GLN A O 1
ATOM 2529 N N . SER A 1 318 ? 13.944 -2.157 -13.703 1.00 86.38 318 SER A N 1
ATOM 2530 C CA . SER A 1 318 ? 14.495 -2.880 -14.846 1.00 86.38 318 SER A CA 1
ATOM 2531 C C . SER A 1 318 ? 13.947 -2.412 -16.189 1.00 86.38 318 SER A C 1
ATOM 2533 O O . SER A 1 318 ? 14.495 -2.808 -17.206 1.00 86.38 318 SER A O 1
ATOM 2535 N N . ASP A 1 319 ? 12.903 -1.580 -16.219 1.00 92.69 319 ASP A N 1
ATOM 2536 C CA . ASP A 1 319 ? 12.451 -0.907 -17.439 1.00 92.69 319 ASP A CA 1
ATOM 2537 C C . ASP A 1 319 ? 12.943 0.553 -17.430 1.00 92.69 319 ASP A C 1
ATOM 2539 O O . ASP A 1 319 ? 12.448 1.343 -16.621 1.00 92.69 319 ASP A O 1
ATOM 2543 N N . PRO A 1 320 ? 13.867 0.941 -18.332 1.00 92.56 320 PRO A N 1
ATOM 2544 C CA . PRO A 1 320 ? 14.376 2.312 -18.430 1.00 92.56 320 PRO A CA 1
ATOM 2545 C C . PRO A 1 320 ? 13.305 3.379 -18.704 1.00 92.56 320 PRO A C 1
ATOM 2547 O O . PRO A 1 320 ? 13.570 4.561 -18.521 1.00 92.56 320 PRO A O 1
ATOM 2550 N N . LEU A 1 321 ? 12.107 2.986 -19.155 1.00 93.25 321 LEU A N 1
ATOM 2551 C CA . LEU A 1 321 ? 10.988 3.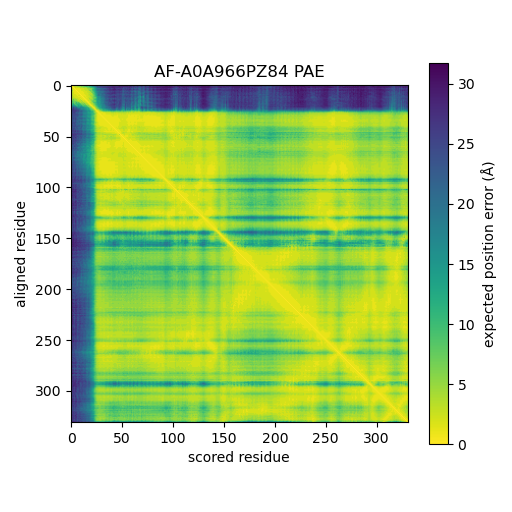891 -19.451 1.00 93.25 321 LEU A CA 1
ATOM 2552 C C . LEU A 1 321 ? 9.795 3.705 -18.504 1.00 93.25 321 LEU A C 1
ATOM 2554 O O . LEU A 1 321 ? 8.694 4.210 -18.775 1.00 93.25 321 LEU A O 1
ATOM 2558 N N . SER A 1 322 ? 10.002 2.984 -17.397 1.00 90.75 322 SER A N 1
ATOM 2559 C CA . SER A 1 322 ? 8.960 2.662 -16.425 1.00 90.75 322 SER A CA 1
ATOM 2560 C C . SER A 1 322 ? 8.150 3.899 -16.035 1.00 90.75 322 SER A C 1
ATOM 2562 O O . SER A 1 322 ? 8.673 5.002 -15.878 1.00 90.75 322 SER A O 1
ATOM 2564 N N . SER A 1 323 ? 6.850 3.719 -15.806 1.00 89.25 323 SER A N 1
ATOM 2565 C CA . SER A 1 323 ? 6.071 4.740 -15.107 1.00 89.25 323 SER A CA 1
ATOM 2566 C C . SER A 1 323 ? 6.534 4.878 -13.656 1.00 89.25 323 SER A C 1
ATOM 2568 O O . SER A 1 323 ? 7.154 3.969 -13.088 1.00 89.25 323 SER A O 1
ATOM 2570 N N . VAL A 1 324 ? 6.243 6.030 -13.064 1.00 87.69 324 VAL A N 1
ATOM 2571 C CA . VAL A 1 324 ? 6.458 6.308 -11.642 1.00 87.69 324 VAL A CA 1
ATOM 2572 C C . VAL A 1 324 ? 5.125 6.112 -10.910 1.00 87.69 324 VAL A C 1
ATOM 2574 O O . VAL A 1 324 ? 4.057 6.177 -11.518 1.00 87.69 324 VAL A O 1
ATOM 2577 N N . LYS A 1 325 ? 5.174 5.836 -9.609 1.00 84.88 325 LYS A N 1
ATOM 2578 C CA . LYS A 1 325 ? 4.024 5.867 -8.701 1.00 84.88 325 LYS A CA 1
ATOM 2579 C C . LYS A 1 325 ? 4.374 6.600 -7.414 1.00 84.88 325 LYS A C 1
ATOM 2581 O O . LYS A 1 325 ? 5.533 6.569 -6.985 1.00 84.88 325 LYS A O 1
ATOM 2586 N N . GLY A 1 326 ? 3.371 7.207 -6.790 1.00 86.00 326 GLY A N 1
ATOM 2587 C CA . GLY A 1 326 ? 3.472 7.695 -5.424 1.00 86.00 326 GLY A CA 1
ATOM 2588 C C . GLY A 1 326 ? 3.371 6.552 -4.409 1.00 86.00 326 GLY A C 1
ATOM 2589 O O . GLY A 1 326 ? 2.909 5.448 -4.705 1.00 86.00 326 GLY A O 1
ATOM 2590 N N . SER A 1 327 ? 3.853 6.802 -3.199 1.00 87.38 327 SER A N 1
ATOM 2591 C CA . SER A 1 327 ? 3.827 5.878 -2.069 1.00 87.38 327 SER A CA 1
ATOM 2592 C C . SER A 1 327 ? 3.736 6.682 -0.778 1.00 87.38 327 SER A C 1
ATOM 2594 O O . SER A 1 327 ? 4.712 7.329 -0.394 1.00 87.38 327 SER A O 1
ATOM 2596 N N . GLY A 1 328 ? 2.589 6.635 -0.110 1.00 89.44 328 GLY A N 1
ATOM 2597 C CA . GLY A 1 328 ? 2.415 7.199 1.224 1.00 89.44 328 GLY A CA 1
ATOM 2598 C C . GLY A 1 328 ? 2.804 6.198 2.306 1.00 89.44 328 GLY A C 1
ATOM 2599 O O . GLY A 1 328 ? 2.581 4.993 2.162 1.00 89.44 328 GLY A O 1
ATOM 2600 N N . SER A 1 329 ? 3.418 6.679 3.380 1.00 88.81 329 SER A N 1
ATOM 2601 C CA . SER A 1 329 ? 3.746 5.877 4.563 1.00 88.81 329 SER A CA 1
ATOM 2602 C C . SER A 1 329 ? 3.821 6.753 5.806 1.00 88.81 329 SER A C 1
ATOM 2604 O O . SER A 1 329 ? 4.298 7.888 5.724 1.00 88.81 329 SER A O 1
ATOM 2606 N N . ASP A 1 330 ? 3.449 6.198 6.951 1.00 88.69 330 ASP A N 1
ATOM 2607 C CA . ASP A 1 330 ? 3.795 6.725 8.267 1.00 88.69 330 ASP A CA 1
ATOM 2608 C C . ASP A 1 330 ? 5.221 6.300 8.662 1.00 88.69 330 ASP A C 1
ATOM 2610 O O . ASP A 1 330 ? 5.956 5.680 7.877 1.00 88.69 330 ASP A O 1
ATOM 2614 N N . THR A 1 331 ? 5.678 6.740 9.834 1.00 81.06 331 THR A N 1
ATOM 2615 C CA . THR A 1 331 ? 7.093 6.663 10.223 1.00 81.06 331 THR A CA 1
ATOM 2616 C C . THR A 1 331 ? 7.365 5.951 11.514 1.00 81.06 331 THR A C 1
ATOM 2618 O O . THR A 1 331 ? 6.603 6.183 12.469 1.00 81.06 331 THR A O 1
#